Protein AF-A0A842TJ79-F1 (afdb_monomer)

Foldseek 3Di:
DDFWKKKKFWDFQCNLLLLLVLLVVLLVVLVVCCVVVVDVLLNVLLVLQLVLQLVVLLVCVVVVNDDDPFHDNVNHTDHPPVSSSSCSSRLGRLLSSLLVLQLCCVPVVDVVSVVVNVCSLVVQLVSLLVVLVVVLVCCVVPVVRIDMDIDTLPDPVVVVVLCVLLVCLVCCLPVPPVQDPVNNVSLVSSLVSLLSNLCSNVVSCVVSVSIAMFTDPDPDTDGDDPVCRCCCVNVPCSRRVRRSNCSVSVVVCVVVCSPPD

Mean predicted aligned error: 6.7 Å

Radius of gyration: 18.63 Å; Cα contacts (8 Å, |Δi|>4): 351; chains: 1; bounding box: 53×34×52 Å

Structure (mmCIF, N/CA/C/O backbone):
data_AF-A0A842TJ79-F1
#
_entry.id   AF-A0A842TJ79-F1
#
loop_
_atom_site.group_PDB
_atom_site.id
_atom_site.type_symbol
_atom_site.label_atom_id
_atom_site.label_alt_id
_atom_site.label_comp_id
_atom_site.label_asym_id
_atom_site.label_entity_id
_atom_site.label_seq_id
_atom_site.pdbx_PDB_ins_code
_atom_site.Cartn_x
_atom_site.Cartn_y
_atom_site.Cartn_z
_atom_site.occupancy
_atom_site.B_iso_or_equiv
_atom_site.auth_seq_id
_atom_site.auth_comp_id
_atom_site.auth_asym_id
_atom_site.auth_atom_id
_atom_site.pdbx_PDB_model_num
ATOM 1 N N . MET A 1 1 ? 30.705 13.026 -10.238 1.00 55.28 1 MET A N 1
ATOM 2 C CA . MET A 1 1 ? 29.320 12.908 -10.740 1.00 55.28 1 MET A CA 1
ATOM 3 C C . MET A 1 1 ? 28.478 12.288 -9.643 1.00 55.28 1 MET A C 1
ATOM 5 O O . MET A 1 1 ? 28.925 11.312 -9.054 1.00 55.28 1 MET A O 1
ATOM 9 N N . VAL A 1 2 ? 27.334 12.885 -9.308 1.00 68.06 2 VAL A N 1
ATOM 10 C CA . VAL A 1 2 ? 26.380 12.274 -8.370 1.00 68.06 2 VAL A CA 1
ATOM 11 C C . VAL A 1 2 ? 25.648 11.179 -9.141 1.00 68.06 2 VAL A C 1
ATOM 13 O O . VAL A 1 2 ? 25.123 11.451 -10.214 1.00 68.06 2 VAL A O 1
ATOM 16 N N . VAL A 1 3 ? 25.679 9.942 -8.643 1.00 77.62 3 VAL A N 1
ATOM 17 C CA . VAL A 1 3 ? 24.937 8.834 -9.258 1.00 77.62 3 VAL A CA 1
ATOM 18 C C . VAL A 1 3 ? 23.457 9.044 -8.966 1.00 77.62 3 VAL A C 1
ATOM 20 O O . VAL A 1 3 ? 23.061 9.088 -7.800 1.00 77.62 3 VAL A O 1
ATOM 23 N N . GLU A 1 4 ? 22.656 9.185 -10.016 1.00 86.25 4 GLU A N 1
ATOM 24 C CA . GLU A 1 4 ? 21.206 9.270 -9.890 1.00 86.25 4 GLU A CA 1
ATOM 25 C C . GLU A 1 4 ? 20.592 7.874 -9.835 1.00 86.25 4 GLU A C 1
ATOM 27 O O . GLU A 1 4 ? 20.930 6.991 -10.627 1.00 86.25 4 GLU A O 1
ATOM 32 N N . TYR A 1 5 ? 19.671 7.682 -8.893 1.00 88.12 5 TYR A N 1
ATOM 33 C CA . TYR A 1 5 ? 18.957 6.422 -8.728 1.00 88.12 5 TYR A CA 1
ATOM 34 C C . TYR A 1 5 ? 17.516 6.569 -9.194 1.00 88.12 5 TYR A C 1
ATOM 36 O O . TYR A 1 5 ? 16.819 7.514 -8.826 1.00 88.12 5 TYR A O 1
ATOM 44 N N . TYR A 1 6 ? 17.049 5.581 -9.945 1.00 87.69 6 TYR A N 1
ATOM 45 C CA . TYR A 1 6 ? 15.703 5.502 -10.487 1.00 87.69 6 TYR A CA 1
ATOM 46 C C . TYR A 1 6 ? 14.997 4.288 -9.902 1.00 87.69 6 TYR A C 1
ATOM 48 O O . TYR A 1 6 ? 15.551 3.194 -9.863 1.00 87.69 6 TYR A O 1
ATOM 56 N N . MET A 1 7 ? 13.761 4.462 -9.446 1.00 87.62 7 MET A N 1
ATOM 57 C CA . MET A 1 7 ? 12.883 3.335 -9.173 1.00 87.62 7 MET A CA 1
ATOM 58 C C . MET A 1 7 ? 12.189 2.955 -10.463 1.00 87.62 7 MET A C 1
ATOM 60 O O . MET A 1 7 ? 11.453 3.755 -11.040 1.00 87.62 7 MET A O 1
ATOM 64 N N . ILE A 1 8 ? 12.414 1.718 -10.865 1.00 87.75 8 ILE A N 1
ATOM 65 C CA . ILE A 1 8 ? 11.938 1.158 -12.115 1.00 87.75 8 ILE A CA 1
ATOM 66 C C . ILE A 1 8 ? 10.820 0.202 -11.799 1.00 87.75 8 ILE A C 1
ATOM 68 O O . ILE A 1 8 ? 10.894 -0.552 -10.823 1.00 87.75 8 ILE A O 1
ATOM 72 N N . ARG A 1 9 ? 9.768 0.262 -12.605 1.00 85.12 9 ARG A N 1
ATOM 73 C CA . ARG A 1 9 ? 8.626 -0.626 -12.491 1.00 85.12 9 ARG A CA 1
ATOM 74 C C . ARG A 1 9 ? 8.245 -1.145 -13.869 1.00 85.12 9 ARG A C 1
ATOM 76 O O . ARG A 1 9 ? 7.869 -0.350 -14.724 1.00 85.12 9 ARG A O 1
ATOM 83 N N . GLY A 1 10 ? 8.322 -2.460 -14.036 1.00 78.88 10 GLY A N 1
ATOM 84 C CA . GLY A 1 10 ? 7.695 -3.182 -15.135 1.00 78.88 10 GLY A CA 1
ATOM 85 C C . GLY A 1 10 ? 6.226 -3.416 -14.805 1.00 78.88 10 GLY A C 1
ATOM 86 O O . GLY A 1 10 ? 5.900 -4.063 -13.804 1.00 78.88 10 GLY A O 1
ATOM 87 N N . ILE A 1 11 ? 5.339 -2.848 -15.614 1.00 74.44 11 ILE A N 1
ATOM 88 C CA . ILE A 1 11 ? 3.890 -2.956 -15.460 1.00 74.44 11 ILE A CA 1
ATOM 89 C C . ILE A 1 11 ? 3.358 -3.707 -16.679 1.00 74.44 11 ILE A C 1
ATOM 91 O O . ILE A 1 11 ? 3.478 -3.240 -17.807 1.00 74.44 11 ILE A O 1
ATOM 95 N N . GLY A 1 12 ? 2.785 -4.886 -16.448 1.00 73.38 12 GLY A N 1
ATOM 96 C CA . GLY A 1 12 ? 1.990 -5.581 -17.453 1.00 73.38 12 GLY A CA 1
ATOM 97 C C . GLY A 1 12 ? 0.550 -5.066 -17.441 1.00 73.38 12 GLY A C 1
ATOM 98 O O . GLY A 1 12 ? 0.078 -4.545 -16.426 1.00 73.38 12 GLY A O 1
ATOM 99 N N . ALA A 1 13 ? -0.178 -5.276 -18.538 1.00 68.19 13 ALA A N 1
ATOM 100 C CA . ALA A 1 13 ? -1.549 -4.779 -18.721 1.00 68.19 13 ALA A CA 1
ATOM 101 C C . ALA A 1 13 ? -2.521 -5.159 -17.579 1.00 68.19 13 ALA A C 1
ATOM 103 O O . ALA A 1 13 ? -3.442 -4.412 -17.256 1.00 68.19 13 ALA A O 1
ATOM 104 N N . PHE A 1 14 ? -2.290 -6.291 -16.906 1.00 78.12 14 PHE A N 1
ATOM 105 C CA . PHE A 1 14 ? -3.163 -6.805 -15.845 1.00 78.12 14 PHE A CA 1
ATOM 106 C C . PHE A 1 14 ? -2.864 -6.280 -14.434 1.00 78.12 14 PHE A C 1
ATOM 108 O O . PHE A 1 14 ? -3.610 -6.602 -13.508 1.00 78.12 14 PHE A O 1
ATOM 115 N N . PHE A 1 15 ? -1.811 -5.480 -14.234 1.00 82.75 15 PHE A N 1
ATOM 116 C CA . PHE A 1 15 ? -1.385 -5.050 -12.896 1.00 82.75 15 PHE A CA 1
ATOM 117 C C . PHE A 1 15 ? -2.502 -4.342 -12.113 1.00 82.75 15 PHE A C 1
ATOM 119 O O . PHE A 1 15 ? -2.870 -4.763 -11.018 1.00 82.75 15 PHE A O 1
ATOM 126 N N . TYR A 1 16 ? -3.105 -3.306 -12.697 1.00 83.12 16 TYR A N 1
ATOM 127 C CA . TYR A 1 16 ? -4.161 -2.526 -12.041 1.00 83.12 16 TYR A CA 1
ATOM 128 C C . TYR A 1 16 ? -5.490 -3.284 -11.945 1.00 83.12 16 TYR A C 1
ATOM 130 O O . TYR A 1 16 ? -6.272 -3.073 -11.017 1.00 83.12 16 TYR A O 1
ATOM 138 N N . THR A 1 17 ? -5.724 -4.228 -12.860 1.00 86.44 17 THR A N 1
ATOM 139 C CA . THR A 1 17 ? -6.853 -5.162 -12.762 1.00 86.44 17 THR A CA 1
ATOM 140 C C . THR A 1 17 ? -6.719 -6.033 -11.512 1.00 86.44 17 THR A C 1
ATOM 142 O O . THR A 1 17 ? -7.687 -6.214 -10.776 1.00 86.44 17 THR A O 1
ATOM 145 N N . LEU A 1 18 ? -5.512 -6.528 -11.226 1.00 86.94 18 LEU A N 1
ATOM 146 C CA . LEU A 1 18 ? -5.209 -7.307 -10.026 1.00 86.94 18 LEU A CA 1
ATOM 147 C C . LEU A 1 18 ? -5.492 -6.503 -8.749 1.00 86.94 18 LEU A C 1
ATOM 149 O O . LEU A 1 18 ? -6.170 -6.990 -7.844 1.00 86.94 18 LEU A O 1
ATOM 153 N N . GLU A 1 19 ? -5.009 -5.259 -8.696 1.00 87.75 19 GLU A N 1
ATOM 154 C CA . GLU A 1 19 ? -5.230 -4.343 -7.572 1.00 87.75 19 GLU A CA 1
ATOM 155 C C . GLU A 1 19 ? -6.724 -4.097 -7.331 1.00 87.75 19 GLU A C 1
ATOM 157 O O . GLU A 1 19 ? -7.197 -4.196 -6.194 1.00 87.75 19 GLU A O 1
ATOM 162 N N . PHE A 1 20 ? -7.495 -3.874 -8.400 1.00 89.06 20 PHE A N 1
ATOM 163 C CA . PHE A 1 20 ? -8.947 -3.745 -8.314 1.00 89.06 20 PHE A CA 1
ATOM 164 C C . PHE A 1 20 ? -9.617 -5.011 -7.776 1.00 89.06 20 PHE A C 1
ATOM 166 O O . PHE A 1 20 ? -10.449 -4.928 -6.872 1.00 89.06 20 PHE A O 1
ATOM 173 N N . LEU A 1 21 ? -9.272 -6.188 -8.309 1.00 91.12 21 LEU A N 1
ATOM 174 C CA . LEU A 1 21 ? -9.874 -7.456 -7.887 1.00 91.12 21 LEU A CA 1
ATOM 175 C C . LEU A 1 21 ? -9.593 -7.740 -6.410 1.00 91.12 21 LEU A C 1
ATOM 177 O O . LEU A 1 21 ? -10.491 -8.174 -5.686 1.00 91.12 21 LEU A O 1
ATOM 181 N N . ILE A 1 22 ? -8.382 -7.434 -5.939 1.00 92.56 22 ILE A N 1
ATOM 182 C CA . ILE A 1 22 ? -8.039 -7.521 -4.518 1.00 92.56 22 ILE A CA 1
ATOM 183 C C . ILE A 1 22 ? -8.881 -6.531 -3.710 1.00 92.56 22 ILE A C 1
ATOM 185 O O . ILE A 1 22 ? -9.482 -6.926 -2.708 1.00 92.56 22 ILE A O 1
ATOM 189 N N . ALA A 1 23 ? -8.963 -5.266 -4.130 1.00 92.56 23 ALA A N 1
ATOM 190 C CA . ALA A 1 23 ? -9.747 -4.256 -3.422 1.00 92.56 23 ALA A CA 1
ATOM 191 C C . ALA A 1 23 ? -11.227 -4.657 -3.320 1.00 92.56 23 ALA A C 1
ATOM 193 O O . ALA A 1 23 ? -11.817 -4.576 -2.240 1.00 92.56 23 ALA A O 1
ATOM 194 N N . MET A 1 24 ? -11.800 -5.178 -4.405 1.00 94.38 24 MET A N 1
ATOM 195 C CA . MET A 1 24 ? -13.172 -5.677 -4.449 1.00 94.38 24 MET A CA 1
ATOM 196 C C . MET A 1 24 ? -13.360 -6.916 -3.567 1.00 94.38 24 MET A C 1
ATOM 198 O O . MET A 1 24 ? -14.309 -6.983 -2.788 1.00 94.38 24 MET A O 1
ATOM 202 N N . GLY A 1 25 ? -12.443 -7.884 -3.621 1.00 94.81 25 GLY A N 1
ATOM 203 C CA . GLY A 1 25 ? -12.492 -9.076 -2.773 1.00 94.81 25 GLY A CA 1
ATOM 204 C C . GLY A 1 25 ? -12.453 -8.730 -1.282 1.00 94.81 25 GLY A C 1
ATOM 205 O O . GLY A 1 25 ? -13.237 -9.261 -0.490 1.00 94.81 25 GLY A O 1
ATOM 206 N N . VAL A 1 26 ? -11.598 -7.778 -0.894 1.00 94.69 26 VAL A N 1
ATOM 207 C CA . VAL A 1 26 ? -11.540 -7.265 0.481 1.00 94.69 26 VAL A CA 1
ATOM 208 C C . VAL A 1 26 ? -12.815 -6.508 0.838 1.00 94.69 26 VAL A C 1
ATOM 210 O O . VAL A 1 26 ? -13.350 -6.734 1.923 1.00 94.69 26 VAL A O 1
ATOM 213 N N . PHE A 1 27 ? -13.345 -5.673 -0.060 1.00 95.94 27 PHE A N 1
ATOM 214 C CA . PHE A 1 27 ? -14.618 -4.983 0.145 1.00 95.94 27 PHE A CA 1
ATOM 215 C C . PHE A 1 27 ? -15.762 -5.968 0.427 1.00 95.94 27 PHE A C 1
ATOM 217 O O . PHE A 1 27 ? -16.460 -5.837 1.435 1.00 95.94 27 PHE A O 1
ATOM 224 N N . LEU A 1 28 ? -15.917 -6.997 -0.409 1.00 96.75 28 LEU A N 1
ATOM 225 C CA . LEU A 1 28 ? -16.943 -8.027 -0.240 1.00 96.75 28 LEU A CA 1
ATOM 226 C C . LEU A 1 28 ? -16.770 -8.785 1.081 1.00 96.75 28 LEU A C 1
ATOM 228 O O . LEU A 1 28 ? -17.750 -9.034 1.786 1.00 96.75 28 LEU A O 1
ATOM 232 N N . LEU A 1 29 ? -15.529 -9.097 1.464 1.00 95.31 29 LEU A N 1
ATOM 233 C CA . LEU A 1 29 ? -15.225 -9.739 2.739 1.00 95.31 29 LEU A CA 1
ATOM 234 C C . LEU A 1 29 ? -15.624 -8.861 3.934 1.00 95.31 29 LEU A C 1
ATOM 236 O O . LEU A 1 29 ? -16.288 -9.342 4.856 1.00 95.31 29 LEU A O 1
ATOM 240 N N . VAL A 1 30 ? -15.260 -7.574 3.938 1.00 93.94 30 VAL A N 1
ATOM 241 C CA . VAL A 1 30 ? -15.629 -6.670 5.041 1.00 93.94 30 VAL A CA 1
ATOM 242 C C . VAL A 1 30 ? -17.130 -6.375 5.060 1.00 93.94 30 VAL A C 1
ATOM 244 O O . VAL A 1 30 ? -17.709 -6.264 6.143 1.00 93.94 30 VAL A O 1
ATOM 247 N N . PHE A 1 31 ? -17.785 -6.326 3.897 1.00 95.44 31 PHE A N 1
ATOM 248 C CA . PHE A 1 31 ? -19.237 -6.193 3.775 1.00 95.44 31 PHE A CA 1
ATOM 249 C C . PHE A 1 31 ? -19.964 -7.427 4.324 1.00 95.44 31 PHE A C 1
ATOM 251 O O . PHE A 1 31 ? -20.909 -7.302 5.105 1.00 95.44 31 PHE A O 1
ATOM 258 N N . TYR A 1 32 ? -19.470 -8.631 4.031 1.00 95.56 32 TYR A N 1
ATOM 259 C CA . TYR A 1 32 ? -19.981 -9.867 4.619 1.00 95.56 32 TYR A CA 1
ATOM 260 C C . TYR A 1 32 ? -19.873 -9.862 6.154 1.00 95.56 32 TYR A C 1
ATOM 262 O O . TYR A 1 32 ? -20.841 -10.171 6.857 1.00 95.56 32 TYR A O 1
ATOM 270 N N . LEU A 1 33 ? -18.723 -9.451 6.702 1.00 93.06 33 LEU A N 1
ATOM 271 C CA . LEU A 1 33 ? -18.528 -9.328 8.153 1.00 93.06 33 LEU A CA 1
ATOM 272 C C . LEU A 1 33 ? -19.436 -8.261 8.787 1.00 93.06 33 LEU A C 1
ATOM 274 O O . LEU A 1 33 ? -19.852 -8.419 9.943 1.00 93.06 33 LEU A O 1
ATOM 278 N N . TYR A 1 34 ? -19.761 -7.200 8.043 1.00 93.00 34 TYR A N 1
ATOM 279 C CA . TYR A 1 34 ? -20.736 -6.187 8.439 1.00 93.00 34 TYR A CA 1
ATOM 280 C C . TYR A 1 34 ? -22.153 -6.774 8.517 1.00 93.00 34 TYR A C 1
ATOM 282 O O . TYR A 1 34 ? -22.795 -6.653 9.566 1.00 93.00 34 TYR A O 1
ATOM 290 N N . LEU A 1 35 ? -22.610 -7.477 7.471 1.00 94.50 35 LEU A N 1
ATOM 291 C CA . LEU A 1 35 ? -23.928 -8.127 7.431 1.00 94.50 35 LEU A CA 1
ATOM 292 C C . LEU A 1 35 ? -24.092 -9.154 8.558 1.00 94.50 35 LEU A C 1
ATOM 294 O O . LEU A 1 35 ? -25.117 -9.184 9.238 1.00 94.50 35 LEU A O 1
ATOM 298 N N . ARG A 1 36 ? -23.043 -9.939 8.832 1.00 92.00 36 ARG A N 1
ATOM 299 C CA . ARG A 1 36 ? -22.998 -10.897 9.951 1.00 92.00 36 ARG A CA 1
ATOM 300 C C . ARG A 1 36 ? -22.888 -10.239 11.331 1.00 92.00 36 ARG A C 1
ATOM 302 O O . ARG A 1 36 ? -22.857 -10.947 12.332 1.00 92.00 36 ARG A O 1
ATOM 309 N N . ARG A 1 37 ? -22.825 -8.903 11.409 1.00 88.88 37 ARG A N 1
ATOM 310 C CA . ARG A 1 37 ? -22.681 -8.114 12.648 1.00 88.88 37 ARG A CA 1
ATOM 311 C C . ARG A 1 37 ? -21.434 -8.476 13.472 1.00 88.88 37 ARG A C 1
ATOM 313 O O . ARG A 1 37 ? -21.382 -8.166 14.657 1.00 88.88 37 ARG A O 1
ATOM 320 N N . ILE A 1 38 ? -20.415 -9.078 12.851 1.00 87.19 38 ILE A N 1
ATOM 321 C CA . ILE A 1 38 ? -19.176 -9.499 13.526 1.00 87.19 38 ILE A CA 1
ATOM 322 C C . ILE A 1 38 ? -18.287 -8.284 13.796 1.00 87.19 38 ILE A C 1
ATOM 324 O O . ILE A 1 38 ? -17.768 -8.116 14.901 1.00 87.19 38 ILE A O 1
ATOM 328 N N . ASN A 1 39 ? -18.102 -7.427 12.786 1.00 83.44 39 ASN A N 1
ATOM 329 C CA . ASN A 1 39 ? -17.374 -6.174 12.944 1.00 83.44 39 ASN A CA 1
ATOM 330 C C . ASN A 1 39 ? -17.861 -5.107 11.960 1.00 83.44 39 ASN A C 1
ATOM 332 O O . ASN A 1 39 ? -17.413 -5.034 10.819 1.00 83.44 39 ASN A O 1
ATOM 336 N N . ARG A 1 40 ? -18.740 -4.225 12.444 1.00 84.50 40 ARG A N 1
ATOM 337 C CA . ARG A 1 40 ? -19.291 -3.135 11.634 1.00 84.50 40 ARG A CA 1
ATOM 338 C C . ARG A 1 40 ? -18.296 -2.016 11.346 1.00 84.50 40 ARG A C 1
ATOM 340 O O . ARG A 1 40 ? -18.517 -1.264 10.414 1.00 84.50 40 ARG A O 1
ATOM 347 N N . LYS A 1 41 ? -17.221 -1.875 12.126 1.00 85.81 41 LYS A N 1
ATOM 348 C CA . LYS A 1 41 ? -16.257 -0.774 11.957 1.00 85.81 41 LYS A CA 1
ATOM 349 C C . LYS A 1 41 ? -15.317 -1.008 10.777 1.00 85.81 41 LYS A C 1
ATOM 351 O O . LYS A 1 41 ? -14.851 -0.052 10.172 1.00 85.81 41 LYS A O 1
ATOM 356 N N . MET A 1 42 ? -15.081 -2.269 10.419 1.00 87.94 42 MET A N 1
ATOM 357 C CA . MET A 1 42 ? -14.125 -2.641 9.375 1.00 87.94 42 MET A CA 1
ATOM 358 C C . MET A 1 42 ? -14.506 -2.105 7.989 1.00 87.94 42 MET A C 1
ATOM 360 O O . MET A 1 42 ? -13.625 -1.677 7.251 1.00 87.94 42 MET A O 1
ATOM 364 N N . ILE A 1 43 ? -15.803 -2.055 7.661 1.00 90.62 43 ILE A N 1
ATOM 365 C CA . ILE A 1 43 ? -16.258 -1.465 6.394 1.00 90.62 43 ILE A CA 1
ATOM 366 C C . ILE A 1 43 ? -16.006 0.045 6.348 1.00 90.62 43 ILE A C 1
ATOM 368 O O . ILE A 1 43 ? -15.546 0.552 5.334 1.00 90.62 43 ILE A O 1
ATOM 372 N N . PHE A 1 44 ? -16.222 0.764 7.454 1.00 88.31 44 PHE A N 1
ATOM 373 C CA . PHE A 1 44 ? -15.936 2.199 7.505 1.00 88.31 44 PHE A CA 1
ATOM 374 C C . PHE A 1 44 ? -14.437 2.477 7.416 1.00 88.31 44 PHE A C 1
ATOM 376 O O . PHE A 1 44 ? -14.042 3.428 6.754 1.00 88.31 44 PHE A O 1
ATOM 383 N N . VAL A 1 45 ? -13.605 1.630 8.035 1.00 87.19 45 VAL A N 1
ATOM 384 C CA . VAL A 1 45 ? -12.143 1.701 7.893 1.00 87.19 45 VAL A CA 1
ATOM 385 C C . VAL A 1 45 ? -11.742 1.557 6.425 1.00 87.19 45 VAL A C 1
ATOM 387 O O . VAL A 1 45 ? -10.992 2.393 5.932 1.00 87.19 45 VAL A O 1
ATOM 390 N N . PHE A 1 46 ? -12.290 0.561 5.721 1.00 91.38 46 PHE A N 1
ATOM 391 C CA . PHE A 1 46 ? -12.037 0.363 4.294 1.00 91.38 46 PHE A CA 1
ATOM 392 C C . PHE A 1 46 ? -12.480 1.571 3.456 1.00 91.38 46 PHE A C 1
ATOM 394 O O . PHE A 1 46 ? -11.691 2.103 2.680 1.00 91.38 46 PHE A O 1
ATOM 401 N N . LEU A 1 47 ? -13.724 2.030 3.637 1.00 91.06 47 LEU A N 1
ATOM 402 C CA . LEU A 1 47 ? -14.299 3.122 2.849 1.00 91.06 47 LEU A CA 1
ATOM 403 C C . LEU A 1 47 ? -13.553 4.441 3.066 1.00 91.06 47 LEU A C 1
ATOM 405 O O . LEU A 1 47 ? -13.185 5.106 2.107 1.00 91.06 47 LEU A O 1
ATOM 409 N N . ILE A 1 48 ? -13.297 4.814 4.318 1.00 86.25 48 ILE A N 1
ATOM 410 C CA . ILE A 1 48 ? -12.663 6.097 4.640 1.00 86.25 48 ILE A CA 1
ATOM 411 C C . ILE A 1 48 ? -11.180 6.072 4.276 1.00 86.25 48 ILE A C 1
ATOM 413 O O . ILE A 1 48 ? -10.679 7.045 3.719 1.00 86.25 48 ILE A O 1
ATOM 417 N N . GLY A 1 49 ? -10.494 4.950 4.514 1.00 85.06 49 GLY A N 1
ATOM 418 C CA . GLY A 1 49 ? -9.129 4.746 4.034 1.00 85.06 49 GLY A CA 1
ATOM 419 C C . GLY A 1 49 ? -9.031 4.878 2.515 1.00 85.06 49 GLY A C 1
ATOM 420 O O . GLY A 1 49 ? -8.153 5.579 2.015 1.00 85.06 49 GLY A O 1
ATOM 421 N N . GLY A 1 50 ? -9.974 4.263 1.797 1.00 89.69 50 GLY A N 1
ATOM 422 C CA . GLY A 1 50 ? -10.074 4.345 0.343 1.00 89.69 50 GLY A CA 1
ATOM 423 C C . GLY A 1 50 ? -10.315 5.763 -0.168 1.00 89.69 50 GLY A C 1
ATOM 424 O O . GLY A 1 50 ? -9.598 6.227 -1.050 1.00 89.69 50 GLY A O 1
ATOM 425 N N . LEU A 1 51 ? -11.274 6.484 0.418 1.00 89.94 51 LEU A N 1
ATOM 426 C CA . LEU A 1 51 ? -11.613 7.854 0.021 1.00 89.94 51 LEU A CA 1
ATOM 427 C C . LEU A 1 51 ? -10.476 8.847 0.286 1.00 89.94 51 LEU A C 1
ATOM 429 O O . LEU A 1 51 ? -10.180 9.670 -0.576 1.00 89.94 51 LEU A O 1
ATOM 433 N N . ILE A 1 52 ? -9.813 8.761 1.445 1.00 84.62 52 ILE A N 1
ATOM 434 C CA . ILE A 1 52 ? -8.673 9.635 1.759 1.00 84.62 52 ILE A CA 1
ATOM 435 C C . ILE A 1 52 ? -7.548 9.402 0.753 1.00 84.62 52 ILE A C 1
ATOM 437 O O . ILE A 1 52 ? -7.037 10.363 0.184 1.00 84.62 52 ILE A O 1
ATOM 441 N N . ASN A 1 53 ? -7.186 8.139 0.501 1.00 85.44 53 ASN A N 1
ATOM 442 C CA . ASN A 1 53 ? -6.100 7.847 -0.427 1.00 85.44 53 ASN A CA 1
ATOM 443 C C . ASN A 1 53 ? -6.485 8.177 -1.875 1.00 85.44 53 ASN A C 1
ATOM 445 O O . ASN A 1 53 ? -5.649 8.668 -2.614 1.00 85.44 53 ASN A O 1
ATOM 449 N N . THR A 1 54 ? -7.756 8.023 -2.257 1.00 90.12 54 THR A N 1
ATOM 450 C CA . THR A 1 54 ? -8.260 8.519 -3.550 1.00 90.12 54 THR A CA 1
ATOM 451 C C . THR A 1 54 ? -8.032 10.024 -3.679 1.00 90.12 54 THR A C 1
ATOM 453 O O . THR A 1 54 ? -7.526 10.482 -4.697 1.00 90.12 54 THR A O 1
ATOM 456 N N . GLY A 1 55 ? -8.362 10.802 -2.642 1.00 86.25 55 GLY A N 1
ATOM 457 C CA . GLY A 1 55 ? -8.120 12.246 -2.626 1.00 86.25 55 GLY A CA 1
ATOM 458 C C . GLY A 1 55 ? -6.638 12.600 -2.765 1.00 86.25 55 GLY A C 1
ATOM 459 O O . GLY A 1 55 ? -6.304 13.527 -3.499 1.00 86.25 55 GLY A O 1
ATOM 460 N N . VAL A 1 56 ? -5.752 11.839 -2.114 1.00 81.94 56 VAL A N 1
ATOM 461 C CA . VAL A 1 56 ? -4.294 11.988 -2.258 1.00 81.94 56 VAL A CA 1
ATOM 462 C C . VAL A 1 56 ? -3.850 11.671 -3.685 1.00 81.94 56 VAL A C 1
ATOM 464 O O . VAL A 1 56 ? -3.144 12.476 -4.281 1.00 81.94 56 VAL A O 1
ATOM 467 N N . GLU A 1 57 ? -4.292 10.553 -4.260 1.00 84.25 57 GLU A N 1
ATOM 468 C CA . GLU A 1 57 ? -3.945 10.158 -5.629 1.00 84.25 57 GLU A CA 1
ATOM 469 C C . GLU A 1 57 ? -4.441 11.173 -6.666 1.00 84.25 57 GLU A C 1
ATOM 471 O O . GLU A 1 57 ? -3.690 11.533 -7.570 1.00 84.25 57 GLU A O 1
ATOM 476 N N . LEU A 1 58 ? -5.658 11.701 -6.501 1.00 85.94 58 LEU A N 1
ATOM 477 C CA . LEU A 1 58 ? -6.197 12.770 -7.346 1.00 85.94 58 LEU A CA 1
ATOM 478 C C . LEU A 1 58 ? -5.346 14.044 -7.261 1.00 85.94 58 LEU A C 1
ATOM 480 O O . LEU A 1 58 ? -5.070 14.663 -8.285 1.00 85.94 58 LEU A O 1
ATOM 484 N N . LEU A 1 59 ? -4.901 14.423 -6.059 1.00 82.06 59 LEU A N 1
ATOM 485 C CA . LEU A 1 59 ? -4.006 15.565 -5.851 1.00 82.06 59 LEU A CA 1
ATOM 486 C C . LEU A 1 59 ? -2.642 15.339 -6.510 1.00 82.06 59 LEU A C 1
ATOM 488 O O . LEU A 1 59 ? -2.148 16.213 -7.216 1.00 82.06 59 LEU A O 1
ATOM 492 N N . LEU A 1 60 ? -2.037 14.167 -6.311 1.00 77.00 60 LEU A N 1
ATOM 493 C CA . LEU A 1 60 ? -0.725 13.839 -6.871 1.00 77.00 60 LEU A CA 1
ATOM 494 C C . LEU A 1 60 ? -0.753 13.749 -8.403 1.00 77.00 60 LEU A C 1
ATOM 496 O O . LEU A 1 60 ? 0.202 14.188 -9.046 1.00 77.00 60 LEU A O 1
ATOM 500 N N . GLN A 1 61 ? -1.832 13.220 -8.987 1.00 77.62 61 GLN A N 1
ATOM 501 C CA . GLN A 1 61 ? -2.034 13.216 -10.438 1.00 77.62 61 GLN A CA 1
ATOM 502 C C . GLN A 1 61 ? -2.320 14.614 -10.982 1.00 77.62 61 GLN A C 1
ATOM 504 O O . GLN A 1 61 ? -1.679 15.021 -11.946 1.00 77.62 61 GLN A O 1
ATOM 509 N N . GLY A 1 62 ? -3.206 15.379 -10.337 1.00 76.50 62 GLY A N 1
ATOM 510 C CA . GLY A 1 62 ? -3.528 16.750 -10.744 1.00 76.50 62 GLY A CA 1
ATOM 511 C C . GLY A 1 62 ? -2.328 17.702 -10.688 1.00 76.50 62 GLY A C 1
ATOM 512 O O . GLY A 1 62 ? -2.240 18.628 -11.487 1.00 76.50 62 GLY A O 1
ATOM 513 N N . LEU A 1 63 ? -1.372 17.448 -9.789 1.00 72.81 63 LEU A N 1
ATOM 514 C CA . LEU A 1 63 ? -0.102 18.177 -9.699 1.00 72.81 63 LEU A CA 1
ATOM 515 C C . LEU A 1 63 ? 0.991 17.638 -10.643 1.00 72.81 63 LEU A C 1
ATOM 517 O O . LEU A 1 63 ? 2.112 18.139 -10.616 1.00 72.81 63 LEU A O 1
ATOM 521 N N . GLY A 1 64 ? 0.707 16.603 -11.443 1.00 67.38 64 GLY A N 1
ATOM 522 C CA . GLY A 1 64 ? 1.671 15.989 -12.363 1.00 67.38 64 GLY A CA 1
ATOM 523 C C . GLY A 1 64 ? 2.805 15.214 -11.680 1.00 67.38 64 GLY A C 1
ATOM 524 O O . GLY A 1 64 ? 3.793 14.874 -12.322 1.00 67.38 64 GLY A O 1
ATOM 525 N N . ILE A 1 65 ? 2.686 14.923 -10.380 1.00 65.00 65 ILE A N 1
ATOM 526 C CA . ILE A 1 65 ? 3.730 14.254 -9.586 1.00 65.00 65 ILE A CA 1
ATOM 527 C C . ILE A 1 65 ? 3.715 12.740 -9.829 1.00 65.00 65 ILE A C 1
ATOM 529 O O . ILE A 1 65 ? 4.764 12.095 -9.844 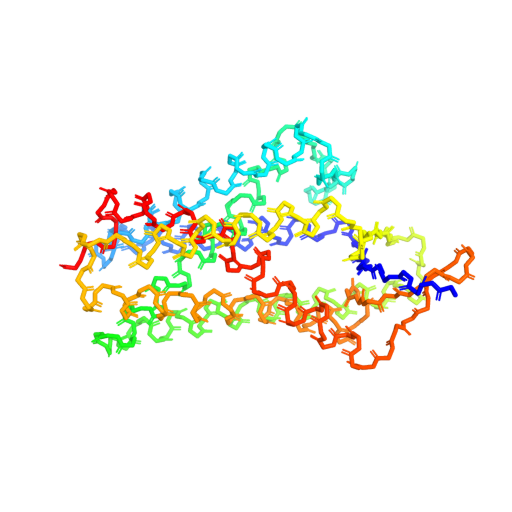1.00 65.00 65 ILE A O 1
ATOM 533 N N . ARG A 1 66 ? 2.523 12.159 -10.006 1.00 67.31 66 ARG A N 1
ATOM 534 C CA . ARG A 1 66 ? 2.324 10.714 -10.186 1.00 67.31 66 ARG A CA 1
ATOM 535 C C . ARG A 1 66 ? 1.432 10.445 -11.394 1.00 67.31 66 ARG A C 1
ATOM 537 O O . ARG A 1 66 ? 0.289 10.054 -11.225 1.00 67.31 66 ARG A O 1
ATOM 544 N N . ILE A 1 67 ? 1.934 10.670 -12.605 1.00 66.75 67 ILE A N 1
ATOM 545 C CA . ILE A 1 67 ? 1.173 10.424 -13.841 1.00 66.75 67 ILE A CA 1
ATOM 546 C C . ILE A 1 67 ? 1.175 8.924 -14.155 1.00 66.75 67 ILE A C 1
ATOM 548 O O . ILE A 1 67 ? 2.229 8.289 -14.170 1.00 66.75 67 ILE A O 1
ATOM 552 N N . ILE A 1 68 ? -0.009 8.363 -14.400 1.00 70.50 68 ILE A N 1
ATOM 553 C CA . ILE A 1 68 ? -0.190 6.988 -14.873 1.00 70.50 68 ILE A CA 1
ATOM 554 C C . ILE A 1 68 ? -0.754 7.102 -16.279 1.00 70.50 68 ILE A C 1
ATOM 556 O O . ILE A 1 68 ? -1.895 7.517 -16.442 1.00 70.50 68 ILE A O 1
ATOM 560 N N . ALA A 1 69 ? 0.087 6.828 -17.274 1.00 57.81 69 ALA A N 1
ATOM 561 C CA . ALA A 1 69 ? -0.246 7.062 -18.675 1.00 57.81 69 ALA A CA 1
ATOM 562 C C . ALA A 1 69 ? -1.037 5.908 -19.308 1.00 57.81 69 ALA A C 1
ATOM 564 O O . ALA A 1 69 ? -1.754 6.136 -20.272 1.00 57.81 69 ALA A O 1
ATOM 565 N N . GLU A 1 70 ? -0.918 4.688 -18.773 1.00 67.19 70 GLU A N 1
ATOM 566 C CA . GLU A 1 70 ? -1.545 3.498 -19.351 1.00 67.19 70 GLU A CA 1
ATOM 567 C C . GLU A 1 70 ? -1.994 2.542 -18.242 1.00 67.19 70 GLU A C 1
ATOM 569 O O . GLU A 1 70 ? -1.180 1.899 -17.572 1.00 67.19 70 GLU A O 1
ATOM 574 N N . ALA A 1 71 ? -3.305 2.458 -18.022 1.00 73.25 71 ALA A N 1
ATOM 575 C CA . ALA A 1 71 ? -3.902 1.488 -17.116 1.00 73.25 71 ALA A CA 1
ATOM 576 C C . ALA A 1 71 ? -5.098 0.806 -17.779 1.00 73.25 71 ALA A C 1
ATOM 578 O O . ALA A 1 71 ? -5.888 1.440 -18.473 1.00 73.25 71 ALA A O 1
ATOM 579 N N . TYR A 1 72 ? -5.243 -0.498 -17.540 1.00 73.94 72 TYR A N 1
ATOM 580 C CA . TYR A 1 72 ? -6.302 -1.306 -18.136 1.00 73.94 72 TYR A CA 1
ATOM 581 C C . TYR A 1 72 ? -7.072 -2.092 -17.069 1.00 73.94 72 TYR A C 1
ATOM 583 O O . TYR A 1 72 ? -6.500 -2.623 -16.109 1.00 73.94 72 TYR A O 1
ATOM 591 N N . PHE A 1 73 ? -8.388 -2.180 -17.267 1.00 76.38 73 PHE A N 1
ATOM 592 C CA . PHE A 1 73 ? -9.288 -3.118 -16.614 1.00 76.38 73 PHE A CA 1
ATOM 593 C C . PHE A 1 73 ? -9.583 -4.286 -17.541 1.00 76.38 73 PHE A C 1
ATOM 595 O O . PHE A 1 73 ? -10.402 -4.165 -18.453 1.00 76.38 73 PHE A O 1
ATOM 602 N N . PHE A 1 74 ? -8.940 -5.427 -17.314 1.00 79.00 74 PHE A N 1
ATOM 603 C CA . PHE A 1 74 ? -8.886 -6.520 -18.279 1.00 79.00 74 PHE A CA 1
ATOM 604 C C . PHE A 1 74 ? -8.331 -6.017 -19.622 1.00 79.00 74 PHE A C 1
ATOM 606 O O . PHE A 1 74 ? -7.121 -5.955 -19.789 1.00 79.00 74 PHE A O 1
ATOM 613 N N . THR A 1 75 ? -9.200 -5.601 -20.544 1.00 79.00 75 THR A N 1
ATOM 614 C CA . THR A 1 75 ? -8.849 -5.027 -21.854 1.00 79.00 75 THR A CA 1
ATOM 615 C C . THR A 1 75 ? -9.360 -3.597 -22.045 1.00 79.00 75 THR A C 1
ATOM 617 O O . THR A 1 75 ? -9.108 -2.988 -23.079 1.00 79.00 75 THR A O 1
ATOM 620 N N . LEU A 1 76 ? -10.117 -3.061 -21.086 1.00 81.12 76 LEU A N 1
ATOM 621 C CA . LEU A 1 76 ? -10.703 -1.726 -21.165 1.00 81.12 76 LEU A CA 1
ATOM 622 C C . LEU A 1 76 ? -9.712 -0.693 -20.621 1.00 81.12 76 LEU A C 1
ATOM 624 O O . LEU A 1 76 ? -9.329 -0.821 -19.459 1.00 81.12 76 LEU A O 1
ATOM 628 N N . PRO A 1 77 ? -9.304 0.327 -21.392 1.00 82.00 77 PRO A N 1
ATOM 629 C CA . PRO A 1 77 ? -8.472 1.395 -20.852 1.00 82.00 77 PRO A CA 1
ATOM 630 C C . PRO A 1 77 ? -9.221 2.128 -19.730 1.00 82.00 77 PRO A C 1
ATOM 632 O O . PRO A 1 77 ? -10.419 2.404 -19.839 1.00 82.00 77 PRO A O 1
ATOM 635 N N . ILE A 1 78 ? -8.520 2.410 -18.633 1.00 82.38 78 ILE A N 1
ATOM 636 C CA . ILE A 1 78 ? -9.011 3.227 -17.525 1.00 82.38 78 ILE A CA 1
ATOM 637 C C . ILE A 1 78 ? -8.069 4.404 -17.345 1.00 82.38 78 ILE A C 1
ATOM 639 O O . ILE A 1 78 ? -6.909 4.222 -16.981 1.00 82.38 78 ILE A O 1
ATOM 643 N N . ASP A 1 79 ? -8.625 5.602 -17.441 1.00 81.19 79 ASP A N 1
ATOM 644 C CA . ASP A 1 79 ? -7.875 6.830 -17.228 1.00 81.19 79 ASP A CA 1
ATOM 645 C C . ASP A 1 79 ? -8.331 7.585 -15.976 1.00 81.19 79 ASP A C 1
ATOM 647 O O . ASP A 1 79 ? -9.205 7.163 -15.202 1.00 81.19 79 ASP A O 1
ATOM 651 N N . PHE A 1 80 ? -7.698 8.732 -15.757 1.00 79.50 80 PHE A N 1
ATOM 652 C CA . PHE A 1 80 ? -8.118 9.714 -14.771 1.00 79.50 80 PHE A CA 1
ATOM 653 C C . PHE A 1 80 ? -9.600 10.107 -14.973 1.00 79.50 80 PHE A C 1
ATOM 655 O O . PHE A 1 80 ? -10.022 10.341 -16.106 1.00 79.50 80 PHE A O 1
ATOM 662 N N . PRO A 1 81 ? -10.411 10.228 -13.901 1.00 85.00 81 PRO A N 1
ATOM 663 C CA . PRO A 1 81 ? -10.057 10.092 -12.482 1.00 85.00 81 PRO A CA 1
ATOM 664 C C . PRO A 1 81 ? -10.204 8.665 -11.926 1.00 85.00 81 PRO A C 1
ATOM 666 O O . PRO A 1 81 ? -9.901 8.425 -10.758 1.00 85.00 81 PRO A O 1
ATOM 669 N N . TYR A 1 82 ? -10.695 7.711 -12.717 1.00 86.69 82 TYR A N 1
ATOM 670 C CA . TYR A 1 82 ? -11.102 6.388 -12.235 1.00 86.69 82 TYR A CA 1
ATOM 671 C C . TYR A 1 82 ? -9.928 5.558 -11.712 1.00 86.69 82 TYR A C 1
ATOM 673 O O . TYR A 1 82 ? -10.062 4.890 -10.684 1.00 86.69 82 TYR A O 1
ATOM 681 N N . ILE A 1 83 ? -8.757 5.654 -12.346 1.00 85.31 83 ILE A N 1
ATOM 682 C CA . ILE A 1 83 ? -7.551 4.966 -11.868 1.00 85.31 83 ILE A CA 1
ATOM 683 C C . ILE A 1 83 ? -7.149 5.416 -10.451 1.00 85.31 83 ILE A C 1
ATOM 685 O O . ILE A 1 83 ? -6.749 4.588 -9.631 1.00 85.31 83 ILE A O 1
ATOM 689 N N . CYS A 1 84 ? -7.353 6.696 -10.105 1.00 87.75 84 CYS A N 1
ATOM 690 C CA . CYS A 1 84 ? -7.108 7.211 -8.755 1.00 87.75 84 CYS A CA 1
ATOM 691 C C . CYS A 1 84 ? -8.046 6.589 -7.719 1.00 87.75 84 CYS A C 1
ATOM 693 O O . CYS A 1 84 ? -7.632 6.376 -6.583 1.00 87.75 84 CYS A O 1
ATOM 695 N N . PHE A 1 85 ? -9.295 6.282 -8.086 1.00 88.31 85 PHE A N 1
ATOM 696 C CA . PHE A 1 85 ? -10.222 5.584 -7.191 1.00 88.31 85 PHE A CA 1
ATOM 697 C C . PHE A 1 85 ? -9.764 4.150 -6.937 1.00 88.31 85 PHE A C 1
ATOM 699 O O . PHE A 1 85 ? -9.722 3.718 -5.787 1.00 88.31 85 PHE A O 1
ATOM 706 N N . ILE A 1 86 ? -9.375 3.419 -7.983 1.00 87.50 86 ILE A N 1
ATOM 707 C CA . ILE A 1 86 ? -8.887 2.039 -7.841 1.00 87.50 86 ILE A CA 1
ATOM 708 C C . ILE A 1 86 ? -7.668 2.008 -6.917 1.00 87.50 86 ILE A C 1
ATOM 710 O O . ILE A 1 86 ? -7.661 1.276 -5.926 1.00 87.50 86 ILE A O 1
ATOM 714 N N . LEU A 1 87 ? -6.686 2.871 -7.183 1.00 86.81 87 LEU A N 1
ATOM 715 C CA . LEU A 1 87 ? -5.490 3.012 -6.355 1.00 86.81 87 LEU A CA 1
ATOM 716 C C . LEU A 1 87 ? -5.813 3.486 -4.945 1.00 86.81 87 LEU A C 1
ATOM 718 O O . LEU A 1 87 ? -5.265 2.971 -3.978 1.00 86.81 87 LEU A O 1
ATOM 722 N N . GLY A 1 88 ? -6.746 4.421 -4.800 1.00 88.19 88 GLY A N 1
ATOM 723 C CA . GLY A 1 88 ? -7.213 4.896 -3.510 1.00 88.19 88 GLY A CA 1
ATOM 724 C C . GLY A 1 88 ? -7.762 3.763 -2.645 1.00 88.19 88 GLY A C 1
ATOM 725 O O . GLY A 1 88 ? -7.315 3.560 -1.516 1.00 88.19 88 GLY A O 1
ATOM 726 N N . PHE A 1 89 ? -8.687 2.967 -3.176 1.00 91.19 89 PHE A N 1
ATOM 727 C CA . PHE A 1 89 ? -9.281 1.845 -2.449 1.00 91.19 89 PHE A CA 1
ATOM 728 C C . PHE A 1 89 ? -8.321 0.670 -2.242 1.00 91.19 89 PHE A C 1
ATOM 730 O O . PHE A 1 89 ? -8.382 0.017 -1.197 1.00 91.19 89 PHE A O 1
ATOM 737 N N . TYR A 1 90 ? -7.406 0.425 -3.174 1.00 89.62 90 TYR A N 1
ATOM 738 C CA . TYR A 1 90 ? -6.374 -0.590 -3.013 1.00 89.62 90 TYR A CA 1
ATOM 739 C C . TYR A 1 90 ? -5.285 -0.150 -2.014 1.00 89.62 90 TYR A C 1
ATOM 741 O O . TYR A 1 90 ? -5.176 -0.713 -0.923 1.00 89.62 90 TYR A O 1
ATOM 749 N N . GLU A 1 91 ? -4.524 0.905 -2.319 1.00 84.06 91 GLU A N 1
ATOM 750 C CA . GLU A 1 91 ? -3.407 1.389 -1.493 1.00 84.06 91 GLU A CA 1
ATOM 751 C C . GLU A 1 91 ? -3.869 1.985 -0.152 1.00 84.06 91 GLU A C 1
ATOM 753 O O . GLU A 1 91 ? -3.124 1.928 0.829 1.00 84.06 91 GLU A O 1
ATOM 758 N N . GLY A 1 92 ? -5.096 2.510 -0.080 1.00 83.81 92 GLY A N 1
ATOM 759 C CA . GLY A 1 92 ? -5.710 3.045 1.136 1.00 83.81 92 GLY A CA 1
ATOM 760 C C . GLY A 1 92 ? -6.612 2.040 1.849 1.00 83.81 92 GLY A C 1
ATOM 761 O O . GLY A 1 92 ? -6.360 1.683 3.002 1.00 83.81 92 GLY A O 1
ATOM 762 N N . GLY A 1 93 ? -7.671 1.566 1.192 1.00 88.31 93 GLY A N 1
ATOM 763 C CA . GLY A 1 93 ? -8.714 0.722 1.796 1.00 88.31 93 GLY A CA 1
ATOM 764 C C . GLY A 1 93 ? -8.222 -0.660 2.243 1.00 88.31 93 GLY A C 1
ATOM 765 O O . GLY A 1 93 ? -8.376 -1.031 3.408 1.00 88.31 93 GLY A O 1
ATOM 766 N N . VAL A 1 94 ? -7.572 -1.425 1.361 1.00 90.50 94 VAL A N 1
ATOM 767 C CA . VAL A 1 94 ? -7.042 -2.762 1.709 1.00 90.50 94 VAL A CA 1
ATOM 768 C C . VAL A 1 94 ? -5.986 -2.657 2.809 1.00 90.50 94 VAL A C 1
ATOM 770 O O . VAL A 1 94 ? -6.043 -3.352 3.830 1.00 90.50 94 VAL A O 1
ATOM 773 N N . LYS A 1 95 ? -5.049 -1.724 2.636 1.00 86.88 95 LYS A N 1
ATOM 774 C CA . LYS A 1 95 ? -3.963 -1.463 3.582 1.00 86.88 95 LYS A CA 1
ATOM 775 C C . LYS A 1 95 ? -4.468 -1.054 4.969 1.00 86.88 95 LYS A C 1
ATOM 777 O O . LYS A 1 95 ? -3.967 -1.555 5.979 1.00 86.88 95 LYS A O 1
ATOM 782 N N . THR A 1 96 ? -5.466 -0.170 5.045 1.00 86.88 96 THR A N 1
ATOM 783 C CA . THR A 1 96 ? -6.069 0.262 6.320 1.00 86.88 96 THR A CA 1
ATOM 784 C C . THR A 1 96 ? -6.791 -0.887 7.027 1.00 86.88 96 THR A C 1
ATOM 786 O O . THR A 1 96 ? -6.662 -1.017 8.246 1.00 86.88 96 THR A O 1
ATOM 789 N N . VAL A 1 97 ? -7.468 -1.781 6.295 1.00 89.56 97 VAL A N 1
ATOM 790 C CA . VAL A 1 97 ? -8.083 -2.996 6.867 1.00 89.56 97 VAL A CA 1
ATOM 791 C C . VAL A 1 97 ? -7.035 -3.933 7.467 1.00 89.56 97 VAL A C 1
ATOM 793 O O . VAL A 1 97 ? -7.236 -4.445 8.573 1.00 89.56 97 VAL A O 1
ATOM 796 N N . ILE A 1 98 ? -5.900 -4.134 6.795 1.00 89.69 98 ILE A N 1
ATOM 797 C CA . ILE A 1 98 ? -4.791 -4.953 7.311 1.00 89.69 98 ILE A CA 1
ATOM 798 C C . ILE A 1 98 ? -4.215 -4.339 8.588 1.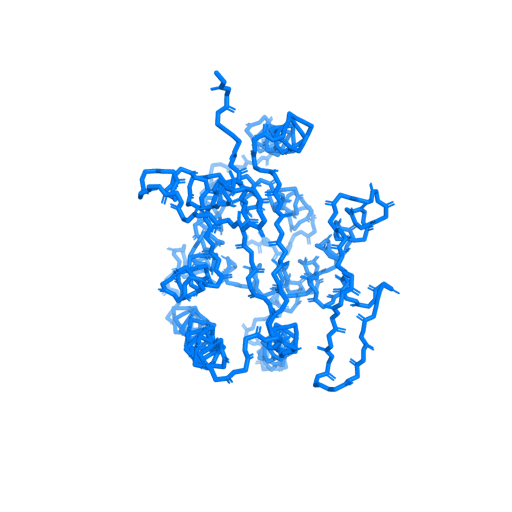00 89.69 98 ILE A C 1
ATOM 800 O O . ILE A 1 98 ? -4.108 -5.028 9.607 1.00 89.69 98 ILE A O 1
ATOM 804 N N . GLY A 1 99 ? -3.919 -3.035 8.572 1.00 86.25 99 GLY A N 1
ATOM 805 C CA . GLY A 1 99 ? -3.462 -2.308 9.757 1.00 86.25 99 GLY A CA 1
ATOM 806 C C . GLY A 1 99 ? -4.452 -2.425 10.920 1.00 86.25 99 GLY A C 1
ATOM 807 O O . GLY A 1 99 ? -4.065 -2.699 12.055 1.00 86.25 99 GLY A O 1
ATOM 808 N N . TYR A 1 100 ? -5.749 -2.305 10.642 1.00 86.31 100 TYR A N 1
ATOM 809 C CA . TYR A 1 100 ? -6.808 -2.466 11.636 1.00 86.31 100 TYR A CA 1
ATOM 810 C C . TYR A 1 100 ? -6.873 -3.889 12.214 1.00 86.31 100 TYR A C 1
ATOM 812 O O . TYR A 1 100 ? -6.967 -4.064 13.433 1.00 86.31 100 TYR A O 1
ATOM 820 N N . CYS A 1 101 ? -6.765 -4.919 11.370 1.00 88.69 101 CYS A N 1
ATOM 821 C CA . CYS A 1 101 ? -6.725 -6.310 11.821 1.00 88.69 101 CYS A CA 1
ATOM 822 C C . CYS A 1 101 ? -5.496 -6.593 12.693 1.00 88.69 101 CYS A C 1
ATOM 824 O O . CYS A 1 101 ? -5.622 -7.279 13.709 1.00 88.69 101 CYS A O 1
ATOM 826 N N . MET A 1 102 ? -4.340 -6.021 12.341 1.00 87.94 102 MET A N 1
ATOM 827 C CA . MET A 1 102 ? -3.098 -6.118 13.112 1.00 87.94 102 MET A CA 1
ATOM 828 C C . MET A 1 102 ? -3.247 -5.513 14.508 1.00 87.94 102 MET A C 1
ATOM 830 O O . MET A 1 102 ? -2.937 -6.167 15.505 1.00 87.94 102 MET A O 1
ATOM 834 N N . VAL A 1 103 ? -3.804 -4.304 14.601 1.00 86.06 103 VAL A N 1
ATOM 835 C CA . VAL A 1 103 ? -4.085 -3.651 15.886 1.00 86.06 103 VAL A CA 1
ATOM 836 C C . VAL A 1 103 ? -4.998 -4.512 16.756 1.00 86.06 103 VAL A C 1
ATOM 838 O O . VAL A 1 103 ? -4.690 -4.753 17.926 1.00 86.06 103 VAL A O 1
ATOM 841 N N . ILE A 1 104 ? -6.117 -4.996 16.202 1.00 84.62 104 ILE A N 1
ATOM 842 C CA . ILE A 1 104 ? -7.063 -5.803 16.980 1.00 84.62 104 ILE A CA 1
ATOM 843 C C . ILE A 1 104 ? -6.421 -7.107 17.442 1.00 84.62 104 ILE A C 1
ATOM 845 O O . ILE A 1 104 ? -6.614 -7.523 18.587 1.00 84.62 104 ILE A O 1
ATOM 849 N N . TYR A 1 105 ? -5.657 -7.754 16.566 1.00 87.44 105 TYR A N 1
ATOM 850 C CA . TYR A 1 105 ? -4.957 -8.979 16.904 1.00 87.44 105 TYR A CA 1
ATOM 851 C C . TYR A 1 105 ? -3.949 -8.765 18.038 1.00 87.44 105 TYR A C 1
ATOM 853 O O . TYR A 1 105 ? -3.982 -9.512 19.012 1.00 87.44 105 TYR A O 1
ATOM 861 N N . LEU A 1 106 ? -3.087 -7.751 17.962 1.00 85.81 106 LEU A N 1
ATOM 862 C CA . LEU A 1 106 ? -2.025 -7.569 18.953 1.00 85.81 106 LEU A CA 1
ATOM 863 C C . LEU A 1 106 ? -2.544 -7.071 20.305 1.00 85.81 106 LEU A C 1
ATOM 865 O O . LEU A 1 106 ? -2.101 -7.566 21.341 1.00 85.81 106 LEU A O 1
ATOM 869 N N . LEU A 1 107 ? -3.508 -6.145 20.309 1.00 81.75 107 LEU A N 1
ATOM 870 C CA . LEU A 1 107 ? -4.029 -5.563 21.549 1.00 81.75 107 LEU A CA 1
ATOM 871 C C . LEU A 1 107 ? -5.082 -6.441 22.233 1.00 81.75 107 LEU A C 1
ATOM 873 O O . LEU A 1 107 ? -5.099 -6.524 23.457 1.00 81.75 107 LEU A O 1
ATOM 877 N N . TYR A 1 108 ? -5.954 -7.100 21.464 1.00 80.50 108 TYR A N 1
ATOM 878 C CA . TYR A 1 108 ? -7.088 -7.861 22.011 1.00 80.50 108 TYR A CA 1
ATOM 879 C C . TYR A 1 108 ? -6.942 -9.371 21.847 1.00 80.50 108 TYR A C 1
ATOM 881 O O . TYR A 1 108 ? -7.809 -10.119 22.295 1.00 80.50 108 TYR A O 1
ATOM 889 N N . ARG A 1 109 ? -5.885 -9.836 21.167 1.00 81.88 109 ARG A N 1
ATOM 890 C CA . ARG A 1 109 ? -5.574 -11.261 20.949 1.00 81.88 109 ARG A CA 1
ATOM 891 C C . ARG A 1 109 ? -6.733 -12.074 20.367 1.00 81.88 109 ARG A C 1
ATOM 893 O O . ARG A 1 109 ? -6.819 -13.289 20.551 1.00 81.88 109 ARG A O 1
ATOM 900 N N . LYS A 1 110 ? -7.619 -11.427 19.602 1.00 83.25 110 LYS A N 1
ATOM 901 C CA . LYS A 1 110 ? -8.771 -12.091 18.980 1.00 83.25 110 LYS A CA 1
ATOM 902 C C . LYS A 1 110 ? -8.305 -13.017 17.853 1.00 83.25 110 LYS A C 1
ATOM 904 O O . LYS A 1 110 ? -7.835 -12.557 16.812 1.00 83.25 110 LYS A O 1
ATOM 909 N N . ARG A 1 111 ? -8.497 -14.331 18.031 1.00 87.00 111 ARG A N 1
ATOM 910 C CA . ARG A 1 111 ? -8.070 -15.374 17.072 1.00 87.00 111 ARG A CA 1
ATOM 911 C C . ARG A 1 111 ? -8.624 -15.175 15.657 1.00 87.00 111 ARG A C 1
ATOM 913 O O . ARG A 1 111 ? -7.902 -15.424 14.698 1.00 87.00 111 ARG A O 1
ATOM 920 N N . LEU A 1 112 ? -9.865 -14.700 15.522 1.00 88.75 112 LEU A N 1
ATOM 921 C CA . LEU A 1 112 ? -10.472 -14.407 14.218 1.00 88.75 112 LEU A CA 1
ATOM 922 C C . LEU A 1 112 ? -9.630 -13.405 13.413 1.00 88.75 112 LEU A C 1
ATOM 924 O O . LEU A 1 112 ? -9.358 -13.645 12.244 1.00 88.75 112 LEU A O 1
ATOM 928 N N . PHE A 1 113 ? -9.161 -12.330 14.050 1.00 88.44 113 PHE A N 1
ATOM 929 C CA . PHE A 1 113 ? -8.381 -11.282 13.386 1.00 88.44 113 PHE A CA 1
ATOM 930 C C . PHE A 1 113 ? -6.965 -11.740 13.049 1.00 88.44 113 PHE A C 1
ATOM 932 O O . PHE A 1 113 ? -6.429 -11.303 12.042 1.00 88.44 113 PHE A O 1
ATOM 939 N N . LYS A 1 114 ? -6.393 -12.680 13.817 1.00 90.50 114 LYS A N 1
ATOM 940 C CA . LYS A 1 114 ? -5.151 -13.368 13.428 1.00 90.50 114 LYS A CA 1
ATOM 941 C C . LYS A 1 114 ? -5.328 -14.111 12.104 1.00 90.50 114 LYS A C 1
ATOM 943 O O . LYS A 1 114 ? -4.509 -13.967 11.206 1.00 90.50 114 LYS A O 1
ATOM 948 N N . ARG A 1 115 ? -6.388 -14.923 12.005 1.00 91.25 115 ARG A N 1
ATOM 949 C CA . ARG A 1 115 ? -6.682 -15.726 10.808 1.00 91.25 115 ARG A CA 1
ATOM 950 C C . ARG A 1 115 ? -7.002 -14.834 9.613 1.00 91.25 115 ARG A C 1
ATOM 952 O O . ARG A 1 115 ? -6.478 -15.078 8.538 1.00 91.25 115 ARG A O 1
ATOM 959 N N . LEU A 1 116 ? -7.801 -13.789 9.826 1.00 91.25 116 LEU A N 1
ATOM 960 C CA . LEU A 1 116 ? -8.145 -12.809 8.799 1.00 91.25 116 LEU A CA 1
ATOM 961 C C . LEU A 1 116 ? -6.913 -12.045 8.306 1.00 91.25 116 LEU A C 1
ATOM 963 O O . LEU A 1 116 ? -6.721 -11.925 7.105 1.00 91.25 116 LEU A O 1
ATOM 967 N N . LEU A 1 117 ? -6.057 -11.578 9.219 1.00 91.75 117 LEU A N 1
ATOM 968 C CA . LEU A 1 117 ? -4.804 -10.912 8.871 1.00 91.75 117 LEU A CA 1
ATOM 969 C C . LEU A 1 117 ? -3.899 -11.832 8.049 1.00 91.75 117 LEU A C 1
ATOM 971 O O . LEU A 1 117 ? -3.412 -11.422 7.002 1.00 91.75 117 LEU A O 1
ATOM 975 N N . LEU A 1 118 ? -3.703 -13.072 8.507 1.00 91.31 118 LEU A N 1
ATOM 976 C CA . LEU A 1 118 ? -2.894 -14.058 7.794 1.00 91.31 118 LEU A CA 1
ATOM 977 C C . LEU A 1 118 ? -3.462 -14.335 6.399 1.00 91.31 118 LEU A C 1
ATOM 979 O O . LEU A 1 118 ? -2.708 -14.331 5.435 1.00 91.31 118 LEU A O 1
ATOM 983 N N . PHE A 1 119 ? -4.779 -14.530 6.295 1.00 92.62 119 PHE A N 1
ATOM 984 C CA . PHE A 1 119 ? -5.466 -14.722 5.023 1.00 92.62 119 PHE A CA 1
ATOM 985 C C . PHE A 1 119 ? -5.235 -13.538 4.082 1.00 92.62 119 PHE A C 1
ATOM 987 O O . PHE A 1 119 ? -4.740 -13.744 2.986 1.00 92.62 119 PHE A O 1
ATOM 994 N N . LEU A 1 120 ? -5.498 -12.304 4.525 1.00 92.31 120 LEU A N 1
ATOM 995 C CA . LEU A 1 120 ? -5.318 -11.104 3.702 1.00 92.31 120 LEU A CA 1
ATOM 996 C C . LEU A 1 120 ? -3.874 -10.953 3.207 1.00 92.31 120 LEU A C 1
ATOM 998 O O . LEU A 1 120 ? -3.654 -10.729 2.019 1.00 92.31 120 LEU A O 1
ATOM 1002 N N . VAL A 1 121 ? -2.891 -11.105 4.100 1.00 91.56 121 VAL A N 1
ATOM 1003 C CA . VAL A 1 121 ? -1.467 -10.976 3.751 1.00 91.56 1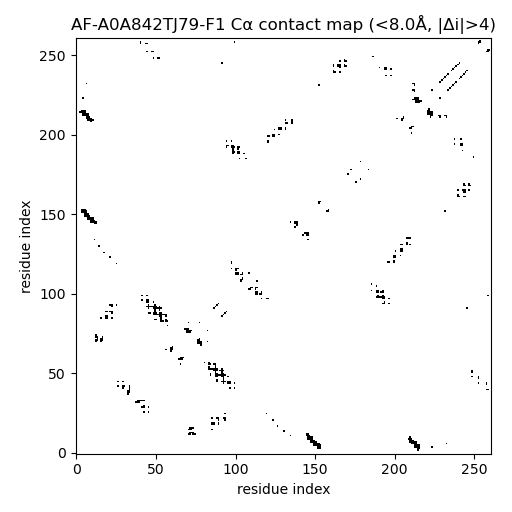21 VAL A CA 1
ATOM 1004 C C . VAL A 1 121 ? -1.039 -12.068 2.769 1.00 91.56 121 VAL A C 1
ATOM 1006 O O . VAL A 1 121 ? -0.380 -11.758 1.780 1.00 91.56 121 VAL A O 1
ATOM 1009 N N . LEU A 1 122 ? -1.435 -13.325 3.001 1.00 91.31 122 LEU A N 1
ATOM 1010 C CA . LEU A 1 122 ? -1.108 -14.434 2.102 1.00 91.31 122 LEU A CA 1
ATOM 1011 C C . LEU A 1 122 ? -1.804 -14.300 0.751 1.00 91.31 122 LEU A C 1
ATOM 1013 O O . LEU A 1 122 ? -1.161 -14.511 -0.270 1.00 91.31 122 LEU A O 1
ATOM 1017 N N . SER A 1 123 ? -3.085 -13.929 0.724 1.00 89.75 123 SER A N 1
ATOM 1018 C CA . SER A 1 123 ? -3.823 -13.719 -0.520 1.00 89.75 123 SER A CA 1
ATOM 1019 C C . SER A 1 123 ? -3.147 -12.657 -1.379 1.00 89.75 123 SER A C 1
ATOM 1021 O O . SER A 1 123 ? -2.941 -12.894 -2.563 1.00 89.75 123 SER A O 1
ATOM 1023 N N . ILE A 1 124 ? -2.734 -11.531 -0.792 1.00 91.69 124 ILE A N 1
ATOM 1024 C CA . ILE A 1 124 ? -2.010 -10.478 -1.517 1.00 91.69 124 ILE A CA 1
ATOM 1025 C C . ILE A 1 124 ? -0.649 -10.995 -1.985 1.00 91.69 124 ILE A C 1
ATOM 1027 O O . ILE A 1 124 ? -0.343 -10.898 -3.170 1.00 91.69 124 ILE A O 1
ATOM 1031 N N . PHE A 1 125 ? 0.136 -11.602 -1.091 1.00 91.81 125 PHE A N 1
ATOM 1032 C CA . PHE A 1 125 ? 1.465 -12.112 -1.430 1.00 91.81 125 PHE A CA 1
ATOM 1033 C C . PHE A 1 125 ? 1.420 -13.126 -2.578 1.00 91.81 125 PHE A C 1
ATOM 1035 O O . PHE A 1 125 ? 2.142 -12.970 -3.555 1.00 91.81 125 PHE A O 1
ATOM 1042 N N . ILE A 1 126 ? 0.551 -14.139 -2.490 1.00 91.75 126 ILE A N 1
ATOM 1043 C CA . ILE A 1 126 ? 0.406 -15.183 -3.514 1.00 91.75 126 ILE A CA 1
ATOM 1044 C C . ILE A 1 126 ? -0.037 -14.564 -4.838 1.00 91.75 126 ILE A C 1
ATOM 1046 O O . ILE A 1 126 ? 0.533 -14.879 -5.878 1.00 91.75 126 ILE A O 1
ATOM 1050 N N . THR A 1 127 ? -1.015 -13.658 -4.802 1.00 91.00 127 THR A N 1
ATOM 1051 C CA . THR A 1 127 ? -1.545 -13.013 -6.008 1.00 91.00 127 THR A CA 1
ATOM 1052 C C . THR A 1 127 ? -0.454 -12.217 -6.731 1.00 91.00 127 THR A C 1
ATOM 1054 O O . THR A 1 127 ? -0.252 -12.403 -7.930 1.00 91.00 127 THR A O 1
ATOM 1057 N N . PHE A 1 128 ? 0.328 -11.411 -6.004 1.00 90.62 128 PHE A N 1
ATOM 1058 C CA . PHE A 1 128 ? 1.456 -10.680 -6.589 1.00 90.62 128 PHE A CA 1
ATOM 1059 C C . PHE A 1 128 ? 2.620 -11.580 -6.983 1.00 90.62 128 PHE A C 1
ATOM 1061 O O . PHE A 1 128 ? 3.291 -11.286 -7.966 1.00 90.62 128 PHE A O 1
ATOM 1068 N N . PHE A 1 129 ? 2.859 -12.678 -6.272 1.00 92.50 129 PHE A N 1
ATOM 1069 C CA . PHE A 1 129 ? 3.880 -13.649 -6.645 1.00 92.50 129 PHE A CA 1
ATOM 1070 C C . PHE A 1 129 ? 3.563 -14.319 -7.978 1.00 92.50 129 PHE A C 1
ATOM 1072 O O . PHE A 1 129 ? 4.408 -14.318 -8.869 1.00 92.50 129 PHE A O 1
ATOM 1079 N N . VAL A 1 130 ? 2.336 -14.818 -8.150 1.00 90.06 130 VAL A N 1
ATOM 1080 C CA . VAL A 1 130 ? 1.892 -15.440 -9.406 1.00 90.06 130 VAL A CA 1
ATOM 1081 C C . VAL A 1 130 ? 1.910 -14.426 -10.545 1.00 90.06 130 VAL A C 1
ATOM 1083 O O . VAL A 1 130 ? 2.474 -14.708 -11.600 1.00 90.06 130 VAL A O 1
ATOM 1086 N N . TYR A 1 131 ? 1.371 -13.224 -10.317 1.00 89.75 131 TYR A N 1
ATOM 1087 C CA . TYR A 1 131 ? 1.442 -12.137 -11.292 1.00 89.75 131 TYR A CA 1
ATOM 1088 C C . TYR A 1 131 ? 2.894 -11.842 -11.694 1.00 89.75 131 TYR A C 1
ATOM 1090 O O . TYR A 1 131 ? 3.204 -11.770 -12.884 1.00 89.75 131 TYR A O 1
ATOM 1098 N N . SER A 1 132 ? 3.800 -11.732 -10.719 1.00 90.12 132 SER A N 1
ATOM 1099 C CA . SER A 1 132 ? 5.196 -11.384 -10.986 1.00 90.12 132 SER A CA 1
ATOM 1100 C C . SER A 1 132 ? 5.918 -12.481 -11.763 1.00 90.12 132 SER A C 1
ATOM 1102 O O . SER A 1 132 ? 6.610 -12.184 -12.730 1.00 90.12 132 SER A O 1
ATOM 1104 N N . ALA A 1 133 ? 5.694 -13.747 -11.405 1.00 88.50 133 ALA A N 1
ATOM 1105 C CA . ALA A 1 133 ? 6.232 -14.883 -12.141 1.00 88.50 133 ALA A CA 1
ATOM 1106 C C . ALA A 1 133 ? 5.715 -14.917 -13.588 1.00 88.50 133 ALA A C 1
ATOM 1108 O O . ALA A 1 133 ? 6.499 -15.095 -14.517 1.00 88.50 133 ALA A O 1
ATOM 1109 N N . SER A 1 134 ? 4.410 -14.693 -13.788 1.00 85.94 134 SER A N 1
ATOM 1110 C CA . SER A 1 134 ? 3.816 -14.670 -15.130 1.00 85.94 134 SER A CA 1
ATOM 1111 C C . SER A 1 134 ? 4.353 -13.518 -15.981 1.00 85.94 134 SER A C 1
ATOM 1113 O O . SER A 1 134 ? 4.739 -13.732 -17.123 1.00 85.94 134 SER A O 1
ATOM 1115 N N . THR A 1 135 ? 4.469 -12.316 -15.416 1.00 85.38 135 THR A N 1
ATOM 1116 C CA . THR A 1 135 ? 4.983 -11.142 -16.137 1.00 85.38 135 THR A CA 1
ATOM 1117 C C . THR A 1 135 ? 6.468 -11.308 -16.465 1.00 85.38 135 THR A C 1
ATOM 1119 O O . THR A 1 135 ? 6.891 -10.982 -17.568 1.00 85.38 135 THR A O 1
ATOM 1122 N N . ALA A 1 136 ? 7.260 -11.877 -15.551 1.00 85.19 136 ALA A N 1
ATOM 1123 C CA . ALA A 1 136 ? 8.662 -12.198 -15.815 1.00 85.19 136 ALA A CA 1
ATOM 1124 C C . ALA A 1 136 ? 8.829 -13.236 -16.936 1.00 85.19 136 ALA A C 1
ATOM 1126 O O . ALA A 1 136 ? 9.763 -13.137 -17.723 1.00 85.19 136 ALA A O 1
ATOM 1127 N N . TYR A 1 137 ? 7.914 -14.203 -17.043 1.00 84.44 137 TYR A N 1
ATOM 1128 C CA . TYR A 1 137 ? 7.880 -15.139 -18.166 1.00 84.44 137 TYR A CA 1
ATOM 1129 C C . TYR A 1 137 ? 7.547 -14.434 -19.492 1.00 84.44 137 TYR A C 1
ATOM 1131 O O . TYR A 1 137 ? 8.242 -14.652 -20.482 1.00 84.44 137 TYR A O 1
ATOM 1139 N N . TYR A 1 138 ? 6.557 -13.532 -19.506 1.00 80.81 138 TYR A N 1
ATOM 1140 C CA . TYR A 1 138 ? 6.227 -12.743 -20.701 1.00 80.81 138 TYR A CA 1
ATOM 1141 C C . TYR A 1 138 ? 7.364 -11.817 -21.143 1.00 80.81 138 TYR A C 1
ATOM 1143 O O . TYR A 1 138 ? 7.582 -11.687 -22.339 1.00 80.81 138 TYR A O 1
ATOM 1151 N N . LEU A 1 139 ? 8.161 -11.266 -20.222 1.00 80.31 139 LEU A N 1
ATOM 1152 C CA . LEU A 1 139 ? 9.358 -10.487 -20.577 1.00 80.31 139 LEU A CA 1
ATOM 1153 C C . LEU A 1 139 ? 10.385 -11.280 -21.400 1.00 80.31 139 LEU A C 1
ATOM 1155 O O . LEU A 1 139 ? 11.151 -10.682 -22.149 1.00 80.31 139 LEU A O 1
ATOM 1159 N N . ILE A 1 140 ? 10.423 -12.609 -21.259 1.00 81.88 140 ILE A N 1
ATOM 1160 C CA . ILE A 1 140 ? 11.347 -13.472 -22.008 1.00 81.88 140 ILE A CA 1
ATOM 1161 C C . ILE A 1 140 ? 10.821 -13.745 -23.424 1.00 81.88 140 ILE A C 1
ATOM 1163 O O . ILE A 1 140 ? 11.614 -13.902 -24.348 1.00 81.88 140 ILE A O 1
ATOM 1167 N N . ILE A 1 141 ? 9.499 -13.825 -23.594 1.00 83.00 141 ILE A N 1
ATOM 1168 C CA . ILE A 1 141 ? 8.863 -14.303 -24.833 1.00 83.00 141 ILE A CA 1
ATOM 1169 C C . ILE A 1 141 ? 8.364 -13.142 -25.700 1.00 83.00 141 ILE A C 1
ATOM 1171 O O . ILE A 1 141 ? 8.524 -13.180 -26.915 1.00 83.00 141 ILE A O 1
ATOM 1175 N N . GLU A 1 142 ? 7.812 -12.099 -25.082 1.00 79.38 142 GLU A N 1
ATOM 1176 C CA . GLU A 1 142 ? 7.251 -10.905 -25.723 1.00 79.38 142 GLU A CA 1
ATOM 1177 C C . GLU A 1 142 ? 7.656 -9.648 -24.924 1.00 79.38 142 GLU A C 1
ATOM 1179 O O . GLU A 1 142 ? 6.837 -9.073 -24.200 1.00 79.38 142 GLU A O 1
ATOM 1184 N N . PRO A 1 143 ? 8.922 -9.195 -25.016 1.00 72.06 143 PRO A N 1
ATOM 1185 C CA . PRO A 1 143 ? 9.443 -8.099 -24.193 1.00 72.06 143 PRO A CA 1
ATOM 1186 C C . PRO A 1 143 ? 8.718 -6.760 -24.411 1.00 72.06 143 PRO A C 1
ATOM 1188 O O . PRO A 1 143 ? 8.682 -5.934 -23.504 1.00 72.06 143 PRO A O 1
ATOM 1191 N N . GLU A 1 144 ? 8.099 -6.556 -25.577 1.00 72.81 144 GLU A N 1
ATOM 1192 C CA . GLU A 1 144 ? 7.331 -5.345 -25.910 1.00 72.81 144 GLU A CA 1
ATOM 1193 C C . GLU A 1 144 ? 5.985 -5.250 -25.163 1.00 72.81 144 GLU A C 1
ATOM 1195 O O . GLU A 1 144 ? 5.376 -4.185 -25.122 1.00 72.81 144 GLU A O 1
ATOM 1200 N N . SER A 1 145 ? 5.524 -6.339 -24.534 1.00 66.81 145 SER A N 1
ATOM 1201 C CA . SER A 1 145 ? 4.234 -6.404 -23.826 1.00 66.81 145 SER A CA 1
ATOM 1202 C C . SER A 1 145 ? 4.244 -5.781 -22.420 1.00 66.81 145 SER A C 1
ATOM 1204 O O . SER A 1 145 ? 3.194 -5.673 -21.777 1.00 66.81 145 SER A O 1
ATOM 1206 N N . VAL A 1 146 ? 5.417 -5.384 -21.915 1.00 72.62 146 VAL A N 1
ATOM 1207 C CA . VAL A 1 146 ? 5.590 -4.836 -20.565 1.00 72.62 146 VAL A CA 1
ATOM 1208 C C . VAL A 1 146 ? 6.146 -3.426 -20.650 1.00 72.62 146 VAL A C 1
ATOM 1210 O O . VAL A 1 146 ? 7.251 -3.197 -21.138 1.00 72.62 146 VAL A O 1
ATOM 1213 N N . LEU A 1 147 ? 5.397 -2.477 -20.096 1.00 74.25 147 LEU A N 1
ATOM 1214 C CA . LEU A 1 147 ? 5.809 -1.085 -20.063 1.00 74.25 147 LEU A CA 1
ATOM 1215 C C . LEU A 1 147 ? 6.685 -0.830 -18.836 1.00 74.25 147 LEU A C 1
ATOM 1217 O O . LEU A 1 147 ? 6.304 -1.124 -17.697 1.00 74.25 147 LEU A O 1
ATOM 1221 N N . PHE A 1 148 ? 7.865 -0.257 -19.063 1.00 76.31 148 PHE A N 1
ATOM 1222 C CA . PHE A 1 148 ? 8.754 0.174 -17.992 1.00 76.31 148 PHE A CA 1
ATOM 1223 C C . PHE A 1 148 ? 8.571 1.658 -17.709 1.00 76.31 148 PHE A C 1
ATOM 1225 O O . PHE A 1 148 ? 8.734 2.511 -18.575 1.00 76.31 148 PHE A O 1
ATOM 1232 N N . THR A 1 149 ? 8.274 1.962 -16.451 1.00 80.62 149 THR A N 1
ATOM 1233 C CA . THR A 1 149 ? 8.279 3.330 -15.929 1.00 80.62 149 THR A CA 1
ATOM 1234 C C . THR A 1 149 ? 9.485 3.525 -15.026 1.00 80.62 149 THR A C 1
ATOM 1236 O O . THR A 1 149 ? 9.847 2.626 -14.261 1.00 80.62 149 THR A O 1
ATOM 1239 N N . ALA A 1 150 ? 10.096 4.705 -15.091 1.00 82.31 150 ALA A N 1
ATOM 1240 C CA . ALA A 1 150 ? 11.216 5.081 -14.243 1.00 82.31 150 ALA A CA 1
ATOM 1241 C C . ALA A 1 150 ? 10.909 6.392 -13.518 1.00 82.31 150 ALA A C 1
ATOM 1243 O O . ALA A 1 150 ? 10.470 7.370 -14.119 1.00 82.31 150 ALA A O 1
ATOM 1244 N N . ARG A 1 151 ? 11.152 6.418 -12.206 1.00 79.50 151 ARG A N 1
ATOM 1245 C CA . ARG A 1 151 ? 10.991 7.610 -11.366 1.00 79.50 151 ARG A CA 1
ATOM 1246 C C . ARG A 1 151 ? 12.302 7.928 -10.666 1.00 79.50 151 ARG A C 1
ATOM 1248 O O . ARG A 1 151 ? 12.821 7.078 -9.946 1.00 79.50 151 ARG A O 1
ATOM 1255 N N . ASN A 1 152 ? 12.806 9.150 -10.825 1.00 81.56 152 ASN A N 1
ATOM 1256 C CA . ASN A 1 152 ? 14.020 9.601 -10.143 1.00 81.56 152 ASN A CA 1
ATOM 1257 C C . ASN A 1 152 ? 13.792 9.643 -8.616 1.00 81.56 152 ASN A C 1
ATOM 1259 O O . ASN A 1 152 ? 12.919 10.358 -8.124 1.00 81.56 152 ASN A O 1
ATOM 1263 N N . MET A 1 153 ? 14.576 8.860 -7.874 1.00 78.81 153 MET A N 1
ATOM 1264 C CA . MET A 1 153 ? 14.529 8.719 -6.410 1.00 78.81 153 MET A CA 1
ATOM 1265 C C . MET A 1 153 ? 15.501 9.665 -5.700 1.00 78.81 153 MET A C 1
ATOM 1267 O O . MET A 1 153 ? 15.400 9.892 -4.496 1.00 78.81 153 MET A O 1
ATOM 1271 N N . THR A 1 154 ? 16.452 10.228 -6.439 1.00 79.62 154 THR A N 1
ATOM 1272 C CA . THR A 1 154 ? 17.413 11.231 -5.962 1.00 79.62 154 THR A CA 1
ATOM 1273 C C . THR A 1 154 ? 16.959 12.667 -6.224 1.00 79.62 154 THR A C 1
ATOM 1275 O O . THR A 1 154 ? 17.620 13.604 -5.782 1.00 79.62 154 THR A O 1
ATOM 1278 N N . GLY A 1 155 ? 15.810 12.857 -6.881 1.00 76.88 155 GLY A N 1
ATOM 1279 C CA . GLY A 1 155 ? 15.237 14.171 -7.152 1.00 76.88 155 GLY A CA 1
ATOM 1280 C C . GLY A 1 155 ? 14.996 14.975 -5.871 1.00 76.88 155 GLY A C 1
ATOM 1281 O O . GLY A 1 155 ? 14.337 14.511 -4.939 1.00 76.88 155 GLY A O 1
ATOM 1282 N N . ILE A 1 156 ? 15.504 16.210 -5.838 1.00 79.62 156 ILE A N 1
ATOM 1283 C CA . ILE A 1 156 ? 15.430 17.085 -4.657 1.00 79.62 156 ILE A CA 1
ATOM 1284 C C . ILE A 1 156 ? 13.973 17.376 -4.280 1.00 79.62 156 ILE A C 1
ATOM 1286 O O . ILE A 1 156 ? 13.603 17.252 -3.114 1.00 79.62 156 ILE A O 1
ATOM 1290 N N . LEU A 1 157 ? 13.135 17.728 -5.261 1.00 72.44 157 LEU A N 1
ATOM 1291 C CA . LEU A 1 157 ? 11.753 18.142 -5.016 1.00 72.44 157 LEU A CA 1
ATOM 1292 C C . LEU A 1 157 ? 10.869 17.001 -4.460 1.00 72.44 157 LEU A C 1
ATOM 1294 O O . LEU A 1 157 ? 10.264 17.213 -3.408 1.00 72.44 157 LEU A O 1
ATOM 1298 N N . PRO A 1 158 ? 10.821 15.786 -5.054 1.00 67.06 158 PRO A N 1
ATOM 1299 C CA . PRO A 1 158 ? 10.084 14.658 -4.472 1.00 67.06 158 PRO A CA 1
ATOM 1300 C C . PRO A 1 158 ? 10.549 14.295 -3.056 1.00 67.06 158 PRO A C 1
ATOM 1302 O O . PRO A 1 158 ? 9.722 14.071 -2.173 1.00 67.06 158 PRO A O 1
ATOM 1305 N N . ASN A 1 159 ? 11.865 14.296 -2.814 1.00 75.06 159 ASN A N 1
ATOM 1306 C CA . ASN A 1 159 ? 12.437 13.973 -1.506 1.00 75.06 159 ASN A CA 1
ATOM 1307 C C . ASN A 1 159 ? 12.094 15.023 -0.448 1.00 75.06 159 ASN A C 1
ATOM 1309 O O . ASN A 1 159 ? 11.750 14.670 0.679 1.00 75.06 159 ASN A O 1
ATOM 1313 N N . LEU A 1 160 ? 12.132 16.306 -0.815 1.00 77.25 160 LEU A N 1
ATOM 1314 C CA . LEU A 1 160 ? 11.739 17.400 0.064 1.00 77.25 160 LEU A CA 1
ATOM 1315 C C . LEU A 1 160 ? 10.250 17.315 0.422 1.00 77.25 160 LEU A C 1
ATOM 1317 O O . LEU A 1 160 ? 9.903 17.398 1.597 1.00 77.25 160 LEU A O 1
ATOM 1321 N N . LEU A 1 161 ? 9.376 17.100 -0.566 1.00 70.62 161 LEU A N 1
ATOM 1322 C CA . LEU A 1 161 ? 7.933 16.971 -0.339 1.00 70.62 161 LEU A CA 1
ATOM 1323 C C . LEU A 1 161 ? 7.601 15.774 0.559 1.00 70.62 161 LEU A C 1
ATOM 1325 O O . LEU A 1 161 ? 6.794 15.906 1.478 1.00 70.62 161 LEU A O 1
ATOM 1329 N N . LEU A 1 162 ? 8.256 14.630 0.352 1.00 71.56 162 LEU A N 1
ATOM 1330 C CA . LEU A 1 162 ? 8.079 13.446 1.194 1.00 71.56 162 LEU A CA 1
ATOM 1331 C C . LEU A 1 162 ? 8.610 13.651 2.613 1.00 71.56 162 LEU A C 1
ATOM 1333 O O . LEU A 1 162 ? 7.958 13.234 3.570 1.00 71.56 162 LEU A O 1
ATOM 1337 N N . LEU A 1 163 ? 9.751 14.326 2.769 1.00 77.38 163 LEU A N 1
ATOM 1338 C CA . LEU A 1 163 ? 10.291 14.669 4.081 1.00 77.38 163 LEU A CA 1
ATOM 1339 C C . LEU A 1 163 ? 9.356 15.626 4.830 1.00 77.38 163 LEU A C 1
ATOM 1341 O O . LEU A 1 163 ? 9.112 15.425 6.017 1.00 77.38 163 LEU A O 1
ATOM 1345 N N . ILE A 1 164 ? 8.791 16.624 4.142 1.00 76.31 164 ILE A N 1
ATOM 1346 C CA . ILE A 1 164 ? 7.791 17.537 4.709 1.00 76.31 164 ILE A CA 1
ATOM 1347 C C . ILE A 1 164 ? 6.534 16.758 5.100 1.00 76.31 164 ILE A C 1
ATOM 1349 O O . ILE A 1 164 ? 6.077 16.884 6.234 1.00 76.31 164 ILE A O 1
ATOM 1353 N N . ALA A 1 165 ? 5.997 15.914 4.216 1.00 71.19 165 ALA A N 1
ATOM 1354 C CA . ALA A 1 165 ? 4.802 15.119 4.492 1.00 71.19 165 ALA A CA 1
ATOM 1355 C C . ALA A 1 165 ? 5.005 14.172 5.685 1.00 71.19 165 ALA A C 1
ATOM 1357 O O . ALA A 1 165 ? 4.156 14.101 6.577 1.00 71.19 165 ALA A O 1
ATOM 1358 N N . PHE A 1 166 ? 6.154 13.493 5.747 1.00 75.00 166 PHE A N 1
ATOM 1359 C CA . PHE A 1 166 ? 6.537 12.642 6.871 1.00 75.00 166 PHE A CA 1
ATOM 1360 C C . PHE A 1 166 ? 6.755 13.453 8.154 1.00 75.00 166 PHE A C 1
ATOM 1362 O O . PHE A 1 166 ? 6.286 13.057 9.219 1.00 75.00 166 PHE A O 1
ATOM 1369 N N . GLY A 1 167 ? 7.420 14.605 8.066 1.00 76.62 167 GLY A N 1
ATOM 1370 C CA . GLY A 1 167 ? 7.678 15.497 9.192 1.00 76.62 167 GLY A CA 1
ATOM 1371 C C . GLY A 1 167 ? 6.390 16.051 9.794 1.00 76.62 167 GLY A C 1
ATOM 1372 O O . GLY A 1 167 ? 6.171 15.916 10.994 1.00 76.62 167 GLY A O 1
ATOM 1373 N N . VAL A 1 168 ? 5.495 16.598 8.968 1.00 74.56 168 VAL A N 1
ATOM 1374 C CA . VAL A 1 168 ? 4.171 17.093 9.386 1.00 74.56 168 VAL A CA 1
ATOM 1375 C C . VAL A 1 168 ? 3.362 15.968 10.025 1.00 74.56 168 VAL A C 1
ATOM 1377 O O . VAL A 1 168 ? 2.815 16.136 11.116 1.00 74.56 168 VAL A O 1
ATOM 1380 N N . SER A 1 169 ? 3.352 14.795 9.397 1.00 71.12 169 SER A N 1
ATOM 1381 C CA . SER A 1 169 ? 2.738 13.580 9.925 1.00 71.12 169 SER A CA 1
ATOM 1382 C C . SER A 1 169 ? 3.260 13.206 11.312 1.00 71.12 169 SER A C 1
ATOM 1384 O O . SER A 1 169 ? 2.484 13.082 12.264 1.00 71.12 169 SER A O 1
ATOM 1386 N N . LEU A 1 170 ? 4.577 13.069 11.453 1.00 75.62 170 LEU A N 1
ATOM 1387 C CA . LEU A 1 170 ? 5.227 12.661 12.691 1.00 75.62 170 LEU A CA 1
ATOM 1388 C C . LEU A 1 170 ? 5.057 13.712 13.794 1.00 75.62 170 LEU A C 1
ATOM 1390 O O . LEU A 1 170 ? 4.742 13.361 14.931 1.00 75.62 170 LEU A O 1
ATOM 1394 N N . LEU A 1 171 ? 5.203 14.998 13.472 1.00 76.25 171 LEU A N 1
ATOM 1395 C CA . LEU A 1 171 ? 5.007 16.101 14.413 1.00 76.25 171 LEU A CA 1
ATOM 1396 C C . LEU A 1 171 ? 3.553 16.182 14.878 1.00 76.25 171 LEU A C 1
ATOM 1398 O O . LEU A 1 171 ? 3.313 16.300 16.080 1.00 76.25 171 LEU A O 1
ATOM 1402 N N . SER A 1 172 ? 2.582 16.031 13.970 1.00 71.12 172 SER A N 1
ATOM 1403 C CA . SER A 1 172 ? 1.159 15.979 14.332 1.00 71.12 172 SER A CA 1
ATOM 1404 C C . SER A 1 172 ? 0.864 14.834 15.305 1.00 71.12 172 SER A C 1
ATOM 1406 O O . SER A 1 172 ? 0.039 14.976 16.205 1.00 71.12 172 SER A O 1
ATOM 1408 N N . PHE A 1 173 ? 1.581 13.714 15.187 1.00 71.06 173 PHE A N 1
ATOM 1409 C CA . PHE A 1 173 ? 1.457 12.576 16.086 1.00 71.06 173 PHE A CA 1
ATOM 1410 C C . PHE A 1 173 ? 2.150 12.803 17.441 1.00 71.06 173 PHE A C 1
ATOM 1412 O O . PHE A 1 173 ? 1.564 12.536 18.496 1.00 71.06 173 PHE A O 1
ATOM 1419 N N . LEU A 1 174 ? 3.391 13.295 17.437 1.00 74.12 174 LEU A N 1
ATOM 1420 C CA . LEU A 1 174 ? 4.196 13.467 18.649 1.00 74.12 174 LEU A CA 1
ATOM 1421 C C . LEU A 1 174 ? 3.683 14.611 19.529 1.00 74.12 174 LEU A C 1
ATOM 1423 O O . LEU A 1 174 ? 3.569 14.435 20.747 1.00 74.12 174 LEU A O 1
ATOM 1427 N N . LEU A 1 175 ? 3.344 15.749 18.915 1.00 74.06 175 LEU A N 1
ATOM 1428 C CA . LEU A 1 175 ? 2.953 16.984 19.600 1.00 74.06 175 LEU A CA 1
ATOM 1429 C C . LEU A 1 175 ? 1.487 16.991 20.046 1.00 74.06 175 LEU A C 1
ATOM 1431 O O . LEU A 1 175 ? 1.100 17.809 20.884 1.00 74.06 175 LEU A O 1
ATOM 1435 N N . ASN A 1 176 ? 0.657 16.075 19.538 1.00 72.25 176 ASN A N 1
ATOM 1436 C CA . ASN A 1 176 ? -0.749 16.021 19.913 1.00 72.25 176 ASN A CA 1
ATOM 1437 C C . ASN A 1 176 ? -0.935 15.449 21.326 1.00 72.25 176 ASN A C 1
ATOM 1439 O O . ASN A 1 176 ? -1.107 14.245 21.539 1.00 72.25 176 ASN A O 1
ATOM 1443 N N . LYS A 1 177 ? -0.964 16.361 22.305 1.00 73.00 177 LYS A N 1
ATOM 1444 C CA . LYS A 1 177 ? -1.207 16.072 23.727 1.00 73.00 177 LYS A CA 1
ATOM 1445 C C . LYS A 1 177 ? -2.572 15.420 23.996 1.00 73.00 177 LYS A C 1
ATOM 1447 O O . LYS A 1 177 ? -2.749 14.837 25.061 1.00 73.00 177 LYS A O 1
ATOM 1452 N N . LYS A 1 178 ? -3.521 15.454 23.045 1.00 72.75 178 LYS A N 1
ATOM 1453 C CA . LYS A 1 178 ? -4.827 14.776 23.168 1.00 72.75 178 LYS A CA 1
ATOM 1454 C C . LYS A 1 178 ? -4.741 13.258 22.926 1.00 72.75 178 LYS A C 1
ATOM 1456 O O . LYS A 1 178 ? -5.714 12.553 23.187 1.00 72.75 178 LYS A O 1
ATOM 1461 N N . ILE A 1 179 ? -3.614 12.727 22.431 1.00 72.81 179 ILE A N 1
ATOM 1462 C CA . ILE A 1 179 ? -3.427 11.287 22.177 1.00 72.81 179 ILE A CA 1
ATOM 1463 C C . ILE A 1 179 ? -2.778 10.612 23.394 1.00 72.81 179 ILE A C 1
ATOM 1465 O O . ILE A 1 179 ? -1.611 10.838 23.714 1.00 72.81 179 ILE A O 1
ATOM 1469 N N . THR A 1 180 ? -3.520 9.720 24.053 1.00 78.00 180 THR A N 1
ATOM 1470 C CA . THR A 1 180 ? -3.030 8.961 25.218 1.00 78.00 180 THR A CA 1
ATOM 1471 C C . THR A 1 180 ? -1.929 7.957 24.845 1.00 78.00 180 THR A C 1
ATOM 1473 O O . THR A 1 180 ? -1.861 7.483 23.710 1.00 78.00 180 THR A O 1
ATOM 1476 N N . LYS A 1 181 ? -1.088 7.546 25.812 1.00 78.81 181 LYS A N 1
ATOM 1477 C CA . LYS A 1 181 ? -0.026 6.534 25.593 1.00 78.81 181 LYS A CA 1
ATOM 1478 C C . LYS A 1 181 ? -0.560 5.240 24.957 1.00 78.81 181 LYS A C 1
ATOM 1480 O O . LYS A 1 181 ? 0.024 4.740 24.002 1.00 78.81 181 LYS A O 1
ATOM 1485 N N . LYS A 1 182 ? -1.712 4.737 25.420 1.00 74.19 182 LYS A N 1
ATOM 1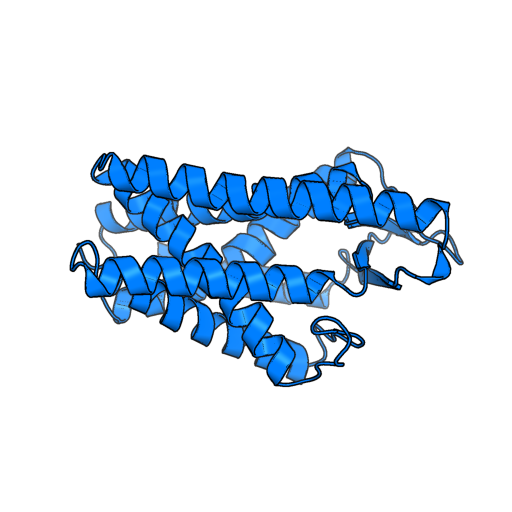486 C CA . LYS A 1 182 ? -2.379 3.544 24.856 1.00 74.19 182 LYS A CA 1
ATOM 1487 C C . LYS A 1 182 ? -2.713 3.712 23.365 1.00 74.19 182 LYS A C 1
ATOM 1489 O O . LYS A 1 182 ? -2.548 2.784 22.575 1.00 74.19 182 LYS A O 1
ATOM 1494 N N . ARG A 1 183 ? -3.134 4.914 22.962 1.00 74.06 183 ARG A N 1
ATOM 1495 C CA . ARG A 1 183 ? -3.432 5.247 21.562 1.00 74.06 183 ARG A CA 1
ATOM 1496 C C . ARG A 1 183 ? -2.160 5.373 20.721 1.00 74.06 183 ARG A C 1
ATOM 1498 O O . ARG A 1 183 ? -2.156 4.917 19.585 1.00 74.06 183 ARG A O 1
ATOM 1505 N N . LYS A 1 184 ? -1.056 5.870 21.287 1.00 76.12 184 LYS A N 1
ATOM 1506 C CA . LYS A 1 184 ? 0.255 5.863 20.610 1.00 76.12 184 LYS A CA 1
ATOM 1507 C C . LYS A 1 184 ? 0.719 4.443 20.252 1.00 76.12 184 LYS A C 1
ATOM 1509 O O . LYS A 1 184 ? 1.162 4.221 19.131 1.00 76.12 184 LYS A O 1
ATOM 1514 N N . TYR A 1 185 ? 0.518 3.464 21.139 1.00 77.56 185 TYR A N 1
ATOM 1515 C CA . TYR A 1 185 ? 0.797 2.052 20.828 1.00 77.56 185 TYR A CA 1
ATOM 1516 C C . TYR A 1 185 ? -0.098 1.486 19.723 1.00 77.56 185 TYR A C 1
ATOM 1518 O O . TYR A 1 185 ? 0.363 0.734 18.871 1.00 77.56 185 TYR A O 1
ATOM 1526 N N . THR A 1 186 ? -1.373 1.875 19.708 1.00 78.12 186 THR A N 1
ATOM 1527 C CA . THR A 1 186 ? -2.314 1.487 18.646 1.00 78.12 186 THR A CA 1
ATOM 1528 C C . THR A 1 186 ? -1.812 1.953 17.277 1.00 78.12 186 THR A C 1
ATOM 1530 O O . THR A 1 186 ? -1.791 1.176 16.327 1.00 78.12 186 THR A O 1
ATOM 1533 N N . ILE A 1 187 ? -1.342 3.199 17.202 1.00 76.62 187 ILE A N 1
ATOM 1534 C CA . ILE A 1 187 ? -0.781 3.811 15.990 1.00 76.62 187 ILE A CA 1
ATOM 1535 C C . ILE A 1 187 ? 0.475 3.078 15.540 1.00 76.62 187 ILE A C 1
ATOM 1537 O O . ILE A 1 187 ? 0.619 2.754 14.366 1.00 76.62 187 ILE A O 1
ATOM 1541 N N . PHE A 1 188 ? 1.356 2.753 16.481 1.00 78.94 188 PHE A N 1
ATOM 1542 C CA . PHE A 1 188 ? 2.556 1.980 16.191 1.00 78.94 188 PHE A CA 1
ATOM 1543 C C . PHE A 1 188 ? 2.237 0.611 15.571 1.00 78.94 188 PHE A C 1
ATOM 1545 O O . PHE A 1 188 ? 2.762 0.277 14.511 1.00 78.94 188 PHE A O 1
ATOM 1552 N N . PHE A 1 189 ? 1.321 -0.160 16.166 1.00 82.19 189 PHE A N 1
ATOM 1553 C CA . PHE A 1 189 ? 0.927 -1.464 15.617 1.00 82.19 189 PHE A CA 1
ATOM 1554 C C . PHE A 1 189 ? 0.201 -1.362 14.277 1.00 82.19 189 PHE A C 1
ATOM 1556 O O . PHE A 1 189 ? 0.356 -2.233 13.420 1.00 82.19 189 PHE A O 1
ATOM 1563 N N . TYR A 1 190 ? -0.562 -0.291 14.082 1.00 80.81 190 TYR A N 1
ATOM 1564 C CA . TYR A 1 190 ? -1.176 0.017 12.803 1.00 80.81 190 TYR A CA 1
ATOM 1565 C C . TYR A 1 190 ? -0.115 0.255 11.717 1.00 80.81 190 TYR A C 1
ATOM 1567 O O . TYR A 1 190 ? -0.184 -0.374 10.662 1.00 80.81 190 TYR A O 1
ATOM 1575 N N . MET A 1 191 ? 0.909 1.075 11.997 1.00 79.62 191 MET A N 1
ATOM 1576 C CA . MET A 1 191 ? 2.039 1.311 11.085 1.00 79.62 191 MET A CA 1
ATOM 1577 C C . MET A 1 191 ? 2.794 0.015 10.767 1.00 79.62 191 MET A C 1
ATOM 1579 O O . MET A 1 191 ? 3.094 -0.244 9.606 1.00 79.62 191 MET A O 1
ATOM 1583 N N . LEU A 1 192 ? 3.026 -0.852 11.758 1.00 81.62 192 LEU A N 1
ATOM 1584 C CA . LEU A 1 192 ? 3.626 -2.169 11.514 1.00 81.62 192 LEU A CA 1
ATOM 1585 C C . LEU A 1 192 ? 2.785 -3.034 10.562 1.00 81.62 192 LEU A C 1
ATOM 1587 O O . LEU A 1 192 ? 3.338 -3.693 9.685 1.00 81.62 192 LEU A O 1
ATOM 1591 N N . GLY A 1 193 ? 1.454 -3.013 10.693 1.00 83.19 193 GLY A N 1
ATOM 1592 C CA . GLY A 1 193 ? 0.559 -3.708 9.763 1.00 83.19 193 GLY A CA 1
ATOM 1593 C C . GLY A 1 193 ? 0.650 -3.164 8.333 1.00 83.19 193 GLY A C 1
ATOM 1594 O O . GLY A 1 193 ? 0.641 -3.936 7.377 1.00 83.19 193 GLY A O 1
ATOM 1595 N N . GLN A 1 194 ? 0.810 -1.848 8.181 1.00 82.12 194 GLN A N 1
ATOM 1596 C CA . GLN A 1 194 ? 1.033 -1.224 6.877 1.00 82.12 194 GLN A CA 1
ATOM 1597 C C . GLN A 1 194 ? 2.373 -1.622 6.248 1.00 82.12 194 GLN A C 1
ATOM 1599 O O . GLN A 1 194 ? 2.416 -1.902 5.053 1.00 82.12 194 GLN A O 1
ATOM 1604 N N . ILE A 1 195 ? 3.451 -1.681 7.038 1.00 83.25 195 ILE A N 1
ATOM 1605 C CA . ILE A 1 195 ? 4.758 -2.168 6.571 1.00 83.25 195 ILE A CA 1
ATOM 1606 C C . ILE A 1 195 ? 4.640 -3.620 6.105 1.00 83.25 195 ILE A C 1
ATOM 1608 O O . ILE A 1 195 ? 5.122 -3.954 5.027 1.00 83.25 195 ILE A O 1
ATOM 1612 N N . ALA A 1 196 ? 3.961 -4.473 6.879 1.00 82.19 196 ALA A N 1
ATOM 1613 C CA . ALA A 1 196 ? 3.758 -5.872 6.516 1.00 82.19 196 ALA A CA 1
ATOM 1614 C C . ALA A 1 196 ? 3.014 -6.021 5.176 1.00 82.19 196 ALA A C 1
ATOM 1616 O O . ALA A 1 196 ? 3.423 -6.824 4.341 1.00 82.19 196 ALA A O 1
ATOM 1617 N N . TYR A 1 197 ? 1.974 -5.213 4.942 1.00 83.69 197 TYR A N 1
ATOM 1618 C CA . TYR A 1 197 ? 1.286 -5.144 3.648 1.00 83.69 197 TYR A CA 1
ATOM 1619 C C . TYR A 1 197 ? 2.235 -4.744 2.511 1.00 83.69 197 TYR A C 1
ATOM 1621 O O . TYR A 1 197 ? 2.301 -5.424 1.489 1.00 83.69 197 TYR A O 1
ATOM 1629 N N . LEU A 1 198 ? 3.001 -3.666 2.693 1.00 85.75 198 LEU A N 1
ATOM 1630 C CA . LEU A 1 198 ? 3.904 -3.175 1.653 1.00 85.75 198 LEU A CA 1
ATOM 1631 C C . LEU A 1 198 ? 5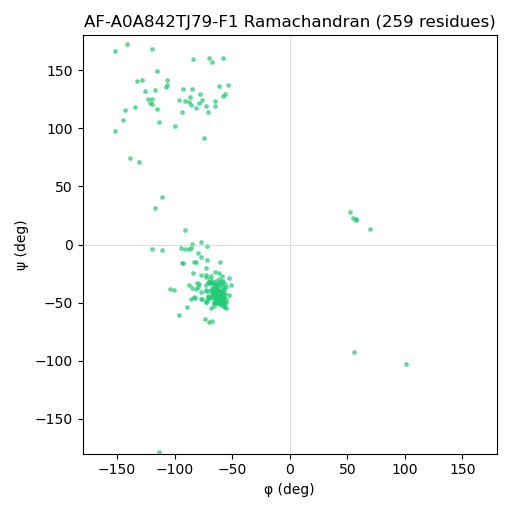.005 -4.183 1.332 1.00 85.75 198 LEU A C 1
ATOM 1633 O O . LEU A 1 198 ? 5.358 -4.325 0.167 1.00 85.75 198 LEU A O 1
ATOM 1637 N N . LEU A 1 199 ? 5.517 -4.905 2.331 1.00 85.81 199 LEU A N 1
ATOM 1638 C CA . LEU A 1 199 ? 6.463 -6.000 2.124 1.00 85.81 199 LEU A CA 1
ATOM 1639 C C . LEU A 1 199 ? 5.824 -7.148 1.335 1.00 85.81 199 LEU A C 1
ATOM 1641 O O . LEU A 1 199 ? 6.425 -7.618 0.374 1.00 85.81 199 LEU A O 1
ATOM 1645 N N . ALA A 1 200 ? 4.600 -7.556 1.687 1.00 85.88 200 ALA A N 1
ATOM 1646 C CA . ALA A 1 200 ? 3.889 -8.635 0.998 1.00 85.88 200 ALA A CA 1
ATOM 1647 C C . ALA A 1 200 ? 3.659 -8.345 -0.497 1.00 85.88 200 ALA A C 1
ATOM 1649 O O . ALA A 1 200 ? 3.672 -9.258 -1.315 1.00 85.88 200 ALA A O 1
ATOM 1650 N N . PHE A 1 201 ? 3.492 -7.071 -0.846 1.00 84.81 201 PHE A N 1
ATOM 1651 C CA . PHE A 1 201 ? 3.369 -6.589 -2.220 1.00 84.81 201 PHE A CA 1
ATOM 1652 C C . PHE A 1 201 ? 4.726 -6.380 -2.920 1.00 84.81 201 PHE A C 1
ATOM 1654 O O . PHE A 1 201 ? 4.912 -6.773 -4.069 1.00 84.81 201 PHE A O 1
ATOM 1661 N N . THR A 1 202 ? 5.689 -5.753 -2.240 1.00 85.44 202 THR A N 1
ATOM 1662 C CA . THR A 1 202 ? 6.942 -5.285 -2.860 1.00 85.44 202 THR A CA 1
ATOM 1663 C C . THR A 1 202 ? 7.947 -6.414 -3.056 1.00 85.44 202 THR A C 1
ATOM 1665 O O . THR A 1 202 ? 8.674 -6.401 -4.045 1.00 85.44 202 THR A O 1
ATOM 1668 N N . ILE A 1 203 ? 7.989 -7.393 -2.144 1.00 88.94 203 ILE A N 1
ATOM 1669 C CA . ILE A 1 203 ? 8.959 -8.494 -2.201 1.00 88.94 203 ILE A CA 1
ATOM 1670 C C . ILE A 1 203 ? 8.809 -9.310 -3.493 1.00 88.94 203 ILE A C 1
ATOM 1672 O O . ILE A 1 203 ? 9.817 -9.464 -4.181 1.00 88.94 203 ILE A O 1
ATOM 1676 N N . PRO A 1 204 ? 7.610 -9.799 -3.880 1.00 89.19 204 PRO A N 1
ATOM 1677 C CA . PRO A 1 204 ? 7.475 -10.548 -5.125 1.00 89.19 204 PRO A CA 1
ATOM 1678 C C . PRO A 1 204 ? 7.917 -9.744 -6.350 1.00 89.19 204 PRO A C 1
ATOM 1680 O O . PRO A 1 204 ? 8.747 -10.214 -7.122 1.00 89.19 204 PRO A O 1
ATOM 1683 N N . LEU A 1 205 ? 7.453 -8.497 -6.479 1.00 88.19 205 LEU A N 1
ATOM 1684 C CA . LEU A 1 205 ? 7.837 -7.625 -7.594 1.00 88.19 205 LEU A CA 1
ATOM 1685 C C . LEU A 1 205 ? 9.354 -7.412 -7.667 1.00 88.19 205 LEU A C 1
ATOM 1687 O O . LEU A 1 205 ? 9.915 -7.346 -8.758 1.00 88.19 205 LEU A O 1
ATOM 1691 N N . HIS A 1 206 ? 10.020 -7.321 -6.514 1.00 89.38 206 HIS A N 1
ATOM 1692 C CA . HIS A 1 206 ? 11.467 -7.168 -6.449 1.00 89.38 206 HIS A CA 1
ATOM 1693 C C . HIS A 1 206 ? 12.224 -8.430 -6.859 1.00 89.38 206 HIS A C 1
ATOM 1695 O O . HIS A 1 206 ? 13.160 -8.347 -7.647 1.00 89.38 206 HIS A O 1
ATOM 1701 N N . ILE A 1 207 ? 11.803 -9.598 -6.359 1.00 88.00 207 ILE A N 1
ATOM 1702 C CA . ILE A 1 207 ? 12.432 -10.892 -6.673 1.00 88.00 207 ILE A CA 1
ATOM 1703 C C . ILE A 1 207 ? 12.438 -11.144 -8.185 1.00 88.00 207 ILE A C 1
ATOM 1705 O O . ILE A 1 207 ? 13.427 -11.634 -8.720 1.00 88.00 207 ILE A O 1
ATOM 1709 N N . PHE A 1 208 ? 11.360 -10.770 -8.872 1.00 88.00 208 PHE A N 1
ATOM 1710 C CA . PHE A 1 208 ? 11.220 -10.945 -10.317 1.00 88.00 208 PHE A CA 1
ATOM 1711 C C . PHE A 1 208 ? 11.719 -9.745 -11.144 1.00 88.00 208 PHE A C 1
ATOM 1713 O O . PHE A 1 208 ? 11.433 -9.676 -12.333 1.00 88.00 208 PHE A O 1
ATOM 1720 N N . MET A 1 209 ? 12.441 -8.788 -10.540 1.00 86.00 209 MET A N 1
ATOM 1721 C CA . MET A 1 209 ? 12.953 -7.573 -11.205 1.00 86.00 2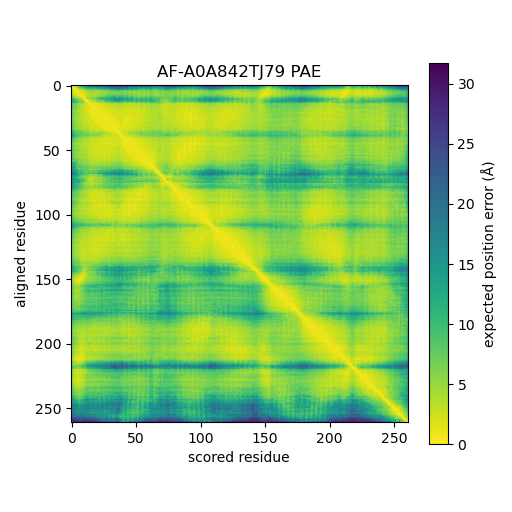09 MET A CA 1
ATOM 1722 C C . MET A 1 209 ? 11.879 -6.732 -11.923 1.00 86.00 209 MET A C 1
ATOM 1724 O O . MET A 1 209 ? 12.182 -5.911 -12.782 1.00 86.00 209 MET A O 1
ATOM 1728 N N . LEU A 1 210 ? 10.614 -6.862 -11.519 1.00 86.31 210 LEU A N 1
ATOM 1729 C CA . LEU A 1 210 ? 9.517 -6.002 -11.975 1.00 86.31 210 LEU A CA 1
ATOM 1730 C C . LEU A 1 210 ? 9.447 -4.704 -11.179 1.00 86.31 210 LEU A C 1
ATOM 1732 O O . LEU A 1 210 ? 8.777 -3.759 -11.584 1.00 86.31 210 LEU A O 1
ATOM 1736 N N . ARG A 1 211 ? 10.135 -4.639 -10.038 1.00 88.25 211 ARG A N 1
ATOM 1737 C CA . ARG A 1 211 ? 10.373 -3.401 -9.309 1.00 88.25 211 ARG A CA 1
ATOM 1738 C C . ARG A 1 211 ? 11.763 -3.392 -8.695 1.00 88.25 211 ARG A C 1
ATOM 1740 O O . ARG A 1 211 ? 12.043 -4.178 -7.794 1.00 88.25 211 ARG A O 1
ATOM 1747 N N . TYR A 1 212 ? 12.622 -2.486 -9.139 1.00 90.19 212 TYR A N 1
ATOM 1748 C CA . TYR A 1 212 ? 14.003 -2.407 -8.664 1.00 90.19 212 TYR A CA 1
ATOM 1749 C C . TYR A 1 212 ? 14.545 -0.981 -8.745 1.00 90.19 212 TYR A C 1
ATOM 1751 O O . TYR A 1 212 ? 13.951 -0.099 -9.362 1.00 90.19 212 TYR A O 1
ATOM 1759 N N . ILE A 1 213 ? 15.669 -0.748 -8.082 1.00 91.44 213 ILE A N 1
ATOM 1760 C CA . ILE A 1 213 ? 16.444 0.484 -8.190 1.00 91.44 213 ILE A CA 1
ATOM 1761 C C . ILE A 1 213 ? 17.471 0.298 -9.293 1.00 91.44 213 ILE A C 1
ATOM 1763 O O . ILE A 1 213 ? 18.269 -0.635 -9.236 1.00 91.44 213 ILE A O 1
ATOM 1767 N N . GLY A 1 214 ? 17.463 1.170 -10.286 1.00 90.88 214 GLY A N 1
ATOM 1768 C CA . GLY A 1 214 ? 18.471 1.215 -11.332 1.00 90.88 214 GLY A CA 1
ATOM 1769 C C . GLY A 1 214 ? 19.205 2.546 -11.349 1.00 90.88 214 GLY A C 1
ATOM 1770 O O . GLY A 1 214 ? 18.794 3.506 -10.697 1.00 90.88 214 GLY A O 1
ATOM 1771 N N . PHE A 1 215 ? 20.292 2.598 -12.101 1.00 89.19 215 PHE A N 1
ATOM 1772 C CA . PHE A 1 215 ? 20.896 3.846 -12.556 1.00 89.19 215 PHE A CA 1
ATOM 1773 C C . PHE A 1 215 ? 20.784 3.908 -14.076 1.00 89.19 215 PHE A C 1
ATOM 1775 O O . PHE A 1 215 ? 20.751 2.870 -14.745 1.00 89.19 215 PHE A O 1
ATOM 1782 N N . ASP A 1 216 ? 20.676 5.125 -14.594 1.00 84.25 216 ASP A N 1
ATOM 1783 C CA . ASP A 1 216 ? 20.643 5.369 -16.029 1.00 84.25 216 ASP A CA 1
ATOM 1784 C C . ASP A 1 216 ? 21.990 4.958 -16.648 1.00 84.25 216 ASP A C 1
ATOM 1786 O O . ASP A 1 216 ? 23.056 5.398 -16.206 1.00 84.25 216 ASP A O 1
ATOM 1790 N N . SER A 1 217 ? 21.938 4.058 -17.627 1.00 80.69 217 SER A N 1
ATOM 1791 C CA . SER A 1 217 ? 23.082 3.596 -18.414 1.00 80.69 217 SER A CA 1
ATOM 1792 C C . SER A 1 217 ? 22.924 3.951 -19.898 1.00 80.69 217 SER A C 1
ATOM 1794 O O . SER A 1 217 ? 23.427 3.244 -20.770 1.00 80.69 217 SER A O 1
ATOM 1796 N N . GLY A 1 218 ? 22.251 5.069 -20.191 1.00 79.25 218 GLY A N 1
ATOM 1797 C CA . GLY A 1 218 ? 22.022 5.589 -21.533 1.00 79.25 218 GLY A CA 1
ATOM 1798 C C . GLY A 1 218 ? 20.613 5.260 -22.018 1.00 79.25 218 GLY A C 1
ATOM 1799 O O . GLY A 1 218 ? 19.649 5.912 -21.645 1.00 79.25 218 GLY A O 1
ATOM 1800 N N . SER A 1 219 ? 20.477 4.261 -22.890 1.00 69.81 219 SER A N 1
ATOM 1801 C CA . SER A 1 219 ? 19.169 3.833 -23.418 1.00 69.81 219 SER A CA 1
ATOM 1802 C C . SER A 1 219 ? 18.446 2.820 -22.525 1.00 69.81 219 SER A C 1
ATOM 1804 O O . SER A 1 219 ? 17.330 2.407 -22.835 1.00 69.81 219 SER A O 1
ATOM 1806 N N . THR A 1 220 ? 19.080 2.388 -21.435 1.00 79.69 220 THR A N 1
ATOM 1807 C CA . THR A 1 220 ? 18.573 1.346 -20.538 1.00 79.69 220 THR A CA 1
ATOM 1808 C C . THR A 1 220 ? 18.869 1.684 -19.087 1.00 79.69 220 THR A C 1
ATOM 1810 O O . THR A 1 220 ? 19.620 2.609 -18.785 1.00 79.69 220 THR A O 1
ATOM 1813 N N . TYR A 1 221 ? 18.322 0.878 -18.179 1.00 84.62 221 TYR A N 1
ATOM 1814 C CA . TYR A 1 221 ? 18.615 0.990 -16.764 1.00 84.62 221 TYR A CA 1
ATOM 1815 C C . TYR A 1 221 ? 19.227 -0.284 -16.200 1.00 84.62 221 TYR A C 1
ATOM 1817 O O . TYR A 1 221 ? 18.625 -1.361 -16.236 1.00 84.62 221 TYR A O 1
ATOM 1825 N N . THR A 1 22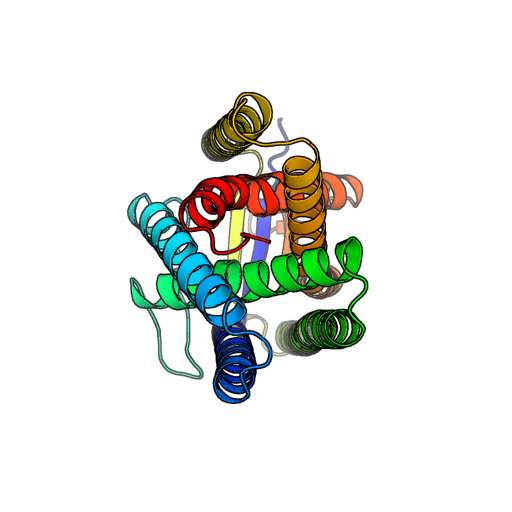2 ? 20.391 -0.135 -15.579 1.00 88.44 222 THR A N 1
ATOM 1826 C CA . THR A 1 222 ? 21.109 -1.250 -14.963 1.00 88.44 222 THR A CA 1
ATOM 1827 C C . THR A 1 222 ? 20.726 -1.371 -13.485 1.00 88.44 222 THR A C 1
ATOM 1829 O O . THR A 1 222 ? 20.718 -0.351 -12.788 1.00 88.44 222 THR A O 1
ATOM 1832 N N . PRO A 1 223 ? 20.428 -2.579 -12.963 1.00 90.06 223 PRO A N 1
AT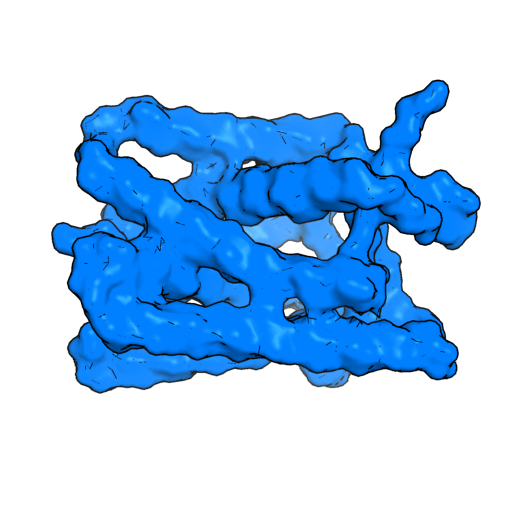OM 1833 C CA . PRO A 1 223 ? 20.146 -2.768 -11.544 1.00 90.06 223 PRO A CA 1
ATOM 1834 C C . PRO A 1 223 ? 21.288 -2.264 -10.655 1.00 90.06 223 PRO A C 1
ATOM 1836 O O . PRO A 1 223 ? 22.453 -2.622 -10.830 1.00 90.06 223 PRO A O 1
ATOM 1839 N N . ALA A 1 224 ? 20.944 -1.440 -9.669 1.00 90.44 224 ALA A N 1
ATOM 1840 C CA . ALA A 1 224 ? 21.876 -0.970 -8.659 1.00 90.44 224 ALA A CA 1
ATOM 1841 C C . ALA A 1 224 ? 22.275 -2.103 -7.702 1.00 90.44 224 ALA A C 1
ATOM 1843 O O . ALA A 1 224 ? 21.564 -3.103 -7.552 1.00 90.44 224 ALA A O 1
ATOM 1844 N N . ASN A 1 225 ? 23.398 -1.916 -7.006 1.00 90.00 225 ASN A N 1
ATOM 1845 C CA . ASN A 1 225 ? 23.872 -2.867 -6.004 1.00 90.00 225 ASN A CA 1
ATOM 1846 C C . ASN A 1 225 ? 22.840 -3.100 -4.881 1.00 90.00 225 ASN A C 1
ATOM 1848 O O . ASN A 1 225 ? 21.954 -2.279 -4.631 1.00 90.00 225 ASN A O 1
ATOM 1852 N N . ILE A 1 226 ? 22.991 -4.213 -4.159 1.00 87.50 226 ILE A N 1
ATOM 1853 C CA . ILE A 1 226 ? 22.038 -4.631 -3.121 1.00 87.50 226 ILE A CA 1
ATOM 1854 C C . ILE A 1 226 ? 21.853 -3.590 -2.005 1.00 87.50 226 ILE A C 1
ATOM 1856 O O . ILE A 1 226 ? 20.755 -3.452 -1.473 1.00 87.50 226 ILE A O 1
ATOM 1860 N N . PHE A 1 227 ? 22.884 -2.805 -1.678 1.00 87.75 227 PHE A N 1
ATOM 1861 C CA . PHE A 1 227 ? 22.777 -1.754 -0.665 1.00 87.75 227 PHE A CA 1
ATOM 1862 C C . PHE A 1 227 ? 21.842 -0.629 -1.117 1.00 87.75 227 PHE A C 1
ATOM 1864 O O . PHE A 1 227 ? 20.984 -0.203 -0.346 1.00 87.75 227 PHE A O 1
ATOM 1871 N N . ALA A 1 228 ? 21.950 -0.193 -2.373 1.00 87.06 228 ALA A N 1
ATOM 1872 C CA . ALA A 1 228 ? 21.048 0.793 -2.956 1.00 87.06 228 ALA A CA 1
ATOM 1873 C C . ALA A 1 228 ? 19.612 0.254 -3.055 1.00 87.06 228 ALA A C 1
ATOM 1875 O O . ALA A 1 228 ? 18.674 0.975 -2.709 1.00 87.06 228 ALA A O 1
ATOM 1876 N N . GLN A 1 229 ? 19.433 -1.022 -3.430 1.00 88.31 229 GLN A N 1
ATOM 1877 C CA . GLN A 1 229 ? 18.117 -1.673 -3.376 1.00 88.31 229 GLN A CA 1
ATOM 1878 C C . GLN A 1 229 ? 17.527 -1.573 -1.964 1.00 88.31 229 GLN A C 1
ATOM 1880 O O . GLN A 1 229 ? 16.402 -1.110 -1.792 1.00 88.31 229 GLN A O 1
ATOM 1885 N N . ILE A 1 230 ? 18.305 -1.931 -0.935 1.00 85.31 230 ILE A N 1
ATOM 1886 C CA . ILE A 1 230 ? 17.842 -1.907 0.456 1.00 85.31 230 ILE A CA 1
ATOM 1887 C C . ILE A 1 230 ? 17.452 -0.498 0.902 1.00 85.31 230 ILE A C 1
ATOM 1889 O O . ILE A 1 230 ? 16.354 -0.297 1.427 1.00 85.31 230 ILE A O 1
ATOM 1893 N N . ILE A 1 231 ? 18.322 0.482 0.666 1.00 85.44 231 ILE A N 1
ATOM 1894 C CA . ILE A 1 231 ? 18.109 1.859 1.111 1.00 85.44 231 ILE A CA 1
ATOM 1895 C C . ILE A 1 231 ? 16.880 2.467 0.434 1.00 85.44 231 ILE A C 1
ATOM 1897 O O . ILE A 1 231 ? 16.019 3.010 1.125 1.00 85.44 231 ILE A O 1
ATOM 1901 N N . PHE A 1 232 ? 16.756 2.363 -0.891 1.00 84.44 232 PHE A N 1
ATOM 1902 C CA . PHE A 1 232 ? 15.698 3.067 -1.617 1.00 84.44 232 PHE A CA 1
ATOM 1903 C C . PHE A 1 232 ? 14.377 2.281 -1.701 1.00 84.44 232 PHE A C 1
ATOM 1905 O O . PHE A 1 232 ? 13.305 2.883 -1.619 1.00 84.44 232 PHE A O 1
ATOM 1912 N N . MET A 1 233 ? 14.394 0.948 -1.812 1.00 83.25 233 MET A N 1
ATOM 1913 C CA . MET A 1 233 ? 13.141 0.174 -1.839 1.00 83.25 233 MET A CA 1
ATOM 1914 C C . MET A 1 233 ? 12.586 -0.161 -0.467 1.00 83.25 233 MET A C 1
ATOM 1916 O O . MET A 1 233 ? 11.369 -0.176 -0.301 1.00 83.25 233 MET A O 1
ATOM 1920 N N . TYR A 1 234 ? 13.432 -0.456 0.515 1.00 81.31 234 TYR A N 1
ATOM 1921 C CA . TYR A 1 234 ? 12.941 -0.872 1.828 1.00 81.31 234 TYR A CA 1
ATOM 1922 C C . TYR A 1 234 ? 13.059 0.246 2.858 1.00 81.31 234 TYR A C 1
ATOM 1924 O O . TYR A 1 234 ? 12.134 0.445 3.634 1.00 81.31 234 TYR A O 1
ATOM 1932 N N . GLY A 1 235 ? 14.130 1.038 2.839 1.00 79.38 235 GLY A N 1
ATOM 1933 C CA . GLY A 1 235 ? 14.221 2.228 3.684 1.00 79.38 235 GLY A CA 1
ATOM 1934 C C . GLY A 1 235 ? 13.252 3.312 3.218 1.00 79.38 235 GLY A C 1
ATOM 1935 O O . GLY A 1 235 ? 12.275 3.631 3.893 1.00 79.38 235 GLY A O 1
ATOM 1936 N N . TYR A 1 236 ? 13.508 3.862 2.035 1.00 76.31 236 TYR A N 1
ATOM 1937 C CA . TYR A 1 236 ? 12.802 5.038 1.553 1.00 76.31 236 TYR A CA 1
ATOM 1938 C C . TYR A 1 236 ? 11.325 4.759 1.247 1.00 76.31 236 TYR A C 1
ATOM 1940 O O . TYR A 1 236 ? 10.444 5.412 1.806 1.00 76.31 236 TYR A O 1
ATOM 1948 N N . PHE A 1 237 ? 11.030 3.760 0.411 1.00 75.88 237 PHE A N 1
ATOM 1949 C CA . PHE A 1 237 ? 9.651 3.514 -0.015 1.00 75.88 237 PHE A CA 1
ATOM 1950 C C . PHE A 1 237 ? 8.747 3.030 1.130 1.00 75.88 237 PHE A C 1
ATOM 1952 O O . PHE A 1 237 ? 7.613 3.494 1.233 1.00 75.88 237 PHE A O 1
ATOM 1959 N N . LEU A 1 238 ? 9.218 2.163 2.038 1.00 76.25 238 LEU A N 1
ATOM 1960 C CA . LEU A 1 238 ? 8.375 1.723 3.160 1.00 76.25 238 LEU A CA 1
ATOM 1961 C C . LEU A 1 238 ? 8.130 2.845 4.175 1.00 76.25 238 LEU A C 1
ATOM 1963 O O . LEU A 1 238 ? 7.012 2.969 4.672 1.00 76.25 238 LEU A O 1
ATOM 1967 N N . LEU A 1 239 ? 9.142 3.659 4.490 1.00 72.69 239 LEU A N 1
ATOM 1968 C CA . LEU A 1 239 ? 9.029 4.678 5.537 1.00 72.69 239 LEU A CA 1
ATOM 1969 C C . LEU A 1 239 ? 8.351 5.961 5.044 1.00 72.69 239 LEU A C 1
ATOM 1971 O O . LEU A 1 239 ? 7.455 6.468 5.718 1.00 72.69 239 LEU A O 1
ATOM 1975 N N . PHE A 1 240 ? 8.727 6.485 3.879 1.00 69.19 240 PHE A N 1
ATOM 1976 C CA . PHE A 1 240 ? 8.224 7.782 3.418 1.00 69.19 240 PHE A CA 1
ATOM 1977 C C . PHE A 1 240 ? 6.929 7.655 2.615 1.00 69.19 240 PHE A C 1
ATOM 1979 O O . PHE A 1 240 ? 5.922 8.260 2.980 1.00 69.19 240 PHE A O 1
ATOM 1986 N N . GLU A 1 241 ? 6.908 6.831 1.570 1.00 65.25 241 GLU A N 1
ATOM 1987 C CA . GLU A 1 241 ? 5.698 6.633 0.754 1.00 65.25 241 GLU A CA 1
ATOM 1988 C C . GLU A 1 241 ? 4.692 5.722 1.463 1.00 65.25 241 GLU A C 1
ATOM 1990 O O . GLU A 1 241 ? 3.489 5.980 1.503 1.00 65.25 241 GLU A O 1
ATOM 1995 N N . GLY A 1 242 ? 5.201 4.667 2.092 1.00 66.50 242 GLY A N 1
ATOM 1996 C CA . GLY A 1 242 ? 4.406 3.698 2.810 1.00 66.50 242 GLY A CA 1
ATOM 1997 C C . GLY A 1 242 ? 3.757 4.274 4.061 1.00 66.50 242 GLY A C 1
ATOM 1998 O O . GLY A 1 242 ? 2.530 4.339 4.150 1.00 66.50 242 GLY A O 1
ATOM 1999 N N . ILE A 1 243 ? 4.567 4.656 5.042 1.00 69.38 243 ILE A N 1
ATOM 2000 C CA . ILE A 1 243 ? 4.079 5.147 6.334 1.00 69.38 243 ILE A CA 1
ATOM 2001 C C . ILE A 1 243 ? 3.779 6.651 6.267 1.00 69.38 243 ILE A C 1
ATOM 2003 O O . ILE A 1 243 ? 2.707 7.070 6.698 1.00 69.38 243 ILE A O 1
ATOM 2007 N N . GLY A 1 244 ? 4.684 7.460 5.709 1.00 63.47 244 GLY A N 1
ATOM 2008 C CA . GLY A 1 244 ? 4.613 8.927 5.751 1.00 63.47 244 GLY A CA 1
ATOM 2009 C C . GLY A 1 244 ? 3.346 9.529 5.148 1.00 63.47 244 GLY A C 1
ATOM 2010 O O . GLY A 1 244 ? 2.709 10.359 5.792 1.00 63.47 244 GLY A O 1
ATOM 2011 N N . VAL A 1 245 ? 2.918 9.063 3.973 1.00 62.09 245 VAL A N 1
ATOM 2012 C CA . VAL A 1 245 ? 1.674 9.533 3.326 1.00 62.09 245 VAL A CA 1
ATOM 2013 C C . VAL A 1 245 ? 0.428 9.110 4.119 1.00 62.09 245 VAL A C 1
ATOM 2015 O O . VAL A 1 245 ? -0.570 9.824 4.183 1.00 62.09 245 VAL A O 1
ATOM 2018 N N . ASN A 1 246 ? 0.494 7.963 4.797 1.00 59.78 246 ASN A N 1
ATOM 2019 C CA . ASN A 1 246 ? -0.651 7.356 5.472 1.00 59.78 246 ASN A CA 1
ATOM 2020 C C . ASN A 1 246 ? -0.796 7.745 6.948 1.00 59.78 246 ASN A C 1
ATOM 2022 O O . ASN A 1 246 ? -1.877 7.563 7.516 1.00 59.78 246 ASN A O 1
ATOM 2026 N N . ILE A 1 247 ? 0.242 8.304 7.579 1.00 60.88 247 ILE A N 1
ATOM 2027 C CA . ILE A 1 247 ? 0.114 8.865 8.928 1.00 60.88 247 ILE A C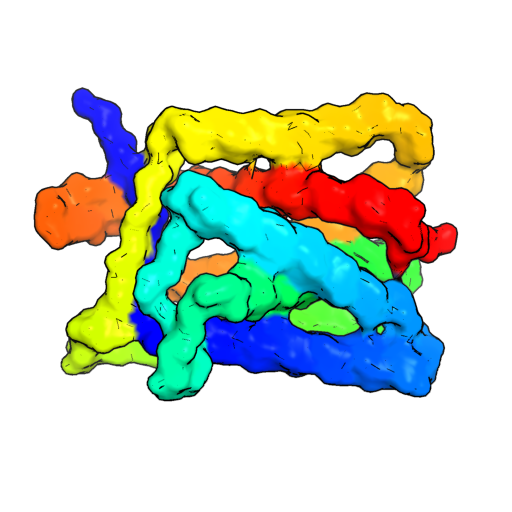A 1
ATOM 2028 C C . ILE A 1 247 ? -0.921 10.000 8.931 1.00 60.88 247 ILE A C 1
ATOM 2030 O O . ILE A 1 247 ? -1.656 10.096 9.905 1.00 60.88 247 ILE A O 1
ATOM 2034 N N . ILE A 1 248 ? -1.072 10.788 7.856 1.00 54.41 248 ILE A N 1
ATOM 2035 C CA . ILE A 1 248 ? -2.074 11.875 7.758 1.00 54.41 248 ILE A CA 1
ATOM 2036 C C . ILE A 1 248 ? -3.516 11.343 7.768 1.00 54.41 248 ILE A C 1
ATOM 2038 O O . ILE A 1 248 ? -4.409 11.956 8.358 1.00 54.41 248 ILE A O 1
ATOM 2042 N N . ALA A 1 249 ? -3.755 10.165 7.184 1.00 57.59 249 ALA A N 1
ATOM 2043 C CA . ALA A 1 249 ? -5.065 9.520 7.239 1.00 57.59 249 ALA A CA 1
ATOM 2044 C C . ALA A 1 249 ? -5.439 9.117 8.677 1.00 57.59 249 ALA A C 1
ATOM 2046 O O . ALA A 1 249 ? -6.618 9.001 9.010 1.00 57.59 249 ALA A O 1
ATOM 2047 N N . TYR A 1 250 ? -4.452 8.937 9.562 1.00 60.09 250 TYR A N 1
ATOM 2048 C CA . TYR A 1 250 ? -4.688 8.454 10.915 1.00 60.09 250 TYR A CA 1
ATOM 2049 C C . TYR A 1 250 ? -5.375 9.483 11.835 1.00 60.09 250 TYR A C 1
ATOM 2051 O O . TYR A 1 250 ? -6.351 9.100 12.475 1.00 60.09 250 TYR A O 1
ATOM 2059 N N . PRO A 1 251 ? -4.967 10.768 11.927 1.00 55.00 251 PRO A N 1
ATOM 2060 C CA . PRO A 1 251 ? -5.737 11.806 12.610 1.00 55.00 251 PRO A CA 1
ATOM 2061 C C . PRO A 1 251 ? -7.196 11.878 12.160 1.00 55.00 251 PRO A C 1
ATOM 2063 O O . PRO A 1 251 ? -8.061 12.105 13.000 1.00 55.00 251 PRO A O 1
ATOM 2066 N N . ILE A 1 252 ? -7.478 11.628 10.879 1.00 58.44 252 ILE A N 1
ATOM 2067 C CA . ILE A 1 252 ? -8.840 11.616 10.329 1.00 58.44 252 ILE A CA 1
ATOM 2068 C C . ILE A 1 252 ? -9.591 10.365 10.803 1.00 58.44 252 ILE A C 1
ATOM 2070 O O . ILE A 1 252 ? -10.661 10.476 11.394 1.00 58.44 252 ILE A O 1
ATOM 2074 N N . ILE A 1 253 ? -8.994 9.178 10.667 1.00 57.66 253 ILE A N 1
ATOM 2075 C CA . ILE A 1 253 ? -9.530 7.910 11.200 1.00 57.66 253 ILE A CA 1
ATOM 2076 C C . ILE A 1 253 ? -9.765 7.992 12.725 1.00 57.66 253 ILE A C 1
ATOM 2078 O O . ILE A 1 253 ? -10.720 7.417 13.257 1.00 57.66 253 ILE A O 1
ATOM 2082 N N . TYR A 1 254 ? -8.906 8.733 13.425 1.00 58.28 254 TYR A N 1
ATOM 2083 C CA . TYR A 1 254 ? -8.965 9.010 14.855 1.00 58.28 254 TYR A CA 1
ATOM 2084 C C . TYR A 1 254 ? -10.087 9.989 15.225 1.00 58.28 254 TYR A C 1
ATOM 2086 O O . TYR A 1 254 ? -10.870 9.691 16.125 1.00 58.28 254 TYR A O 1
ATOM 2094 N N . GLN A 1 255 ? -10.192 11.132 14.541 1.00 60.50 255 GLN A N 1
ATOM 2095 C CA . GLN A 1 255 ? -11.250 12.126 14.762 1.00 60.50 255 GLN A CA 1
ATOM 2096 C C . GLN A 1 255 ? -12.633 11.566 14.423 1.00 60.50 255 GLN A C 1
ATOM 2098 O O . GLN A 1 255 ? -13.594 11.838 15.137 1.00 60.50 255 GLN A O 1
ATOM 2103 N N . LEU A 1 256 ? -12.717 10.718 13.397 1.00 56.59 256 LEU A N 1
ATOM 2104 C CA . LEU A 1 256 ? -13.934 10.010 13.003 1.00 56.59 256 LEU A CA 1
ATOM 2105 C C . LEU A 1 256 ? -14.262 8.816 13.907 1.00 56.59 256 LEU A C 1
ATOM 2107 O O . LEU A 1 256 ? -15.232 8.104 13.656 1.00 56.59 256 LEU A O 1
ATOM 2111 N N . LYS A 1 257 ? -13.467 8.575 14.960 1.00 59.44 257 LYS A N 1
ATOM 2112 C CA . LYS A 1 257 ? -13.714 7.529 15.962 1.00 59.44 257 LYS A CA 1
ATOM 2113 C C . LYS A 1 257 ? -13.830 6.113 15.375 1.00 59.44 257 LYS A C 1
ATOM 2115 O O . LYS A 1 257 ? -14.362 5.197 16.003 1.00 59.44 257 LYS A O 1
ATOM 2120 N N . LEU A 1 258 ? -13.285 5.891 14.179 1.00 55.19 258 LEU A N 1
ATOM 2121 C CA . LEU A 1 258 ? -13.358 4.605 13.473 1.00 55.19 258 LEU A CA 1
ATOM 2122 C C . LEU A 1 258 ? -12.522 3.535 14.177 1.00 55.19 258 LEU A C 1
ATOM 2124 O O . LEU A 1 258 ? -12.863 2.352 14.180 1.00 55.19 258 LEU A O 1
ATOM 2128 N N . VAL A 1 259 ? -11.454 3.994 14.832 1.00 51.47 259 VAL A N 1
ATOM 2129 C CA . VAL A 1 259 ? -10.613 3.231 15.757 1.00 51.47 259 VAL A CA 1
ATOM 2130 C C . VAL A 1 259 ? -10.832 3.764 17.182 1.00 51.47 259 VAL A C 1
ATOM 2132 O O . VAL A 1 259 ? -9.895 3.950 17.952 1.00 51.47 259 VAL A O 1
ATOM 2135 N N . GLU A 1 260 ? -12.079 4.070 17.557 1.00 42.62 260 GLU A N 1
ATOM 2136 C CA . GLU A 1 260 ? -12.429 4.098 18.978 1.00 42.62 260 GLU A CA 1
ATOM 2137 C C . GLU A 1 260 ? -12.634 2.669 19.463 1.00 42.62 260 GLU A C 1
ATOM 2139 O O . GLU A 1 260 ? -13.449 1.912 18.922 1.00 42.62 260 GLU A O 1
ATOM 2144 N N . PHE A 1 261 ? -11.841 2.318 20.466 1.00 47.06 261 PHE A N 1
ATOM 2145 C CA . PHE A 1 261 ? -12.009 1.143 21.300 1.00 47.06 261 PHE A CA 1
ATOM 2146 C C . PHE A 1 261 ? -12.830 1.499 22.523 1.00 47.06 261 PHE A C 1
ATOM 2148 O O . PHE A 1 261 ? -12.469 2.515 23.162 1.00 47.06 261 PHE A O 1
#

Nearest PDB structures (foldseek):
  7dce-assembly1_X  TM=2.578E-01  e=8.700E+00  Homo sapiens

Solvent-accessible surface area (backbone atoms only — not comparable to full-atom values): 13405 Å² total; per-residue (Å²): 132,86,86,60,38,26,44,35,36,54,44,46,60,53,54,59,30,50,42,39,53,50,29,49,53,50,48,53,51,32,48,50,34,32,76,70,64,75,41,63,50,52,41,54,40,23,52,52,30,10,52,54,33,18,54,50,42,46,50,35,35,75,68,64,75,55,74,81,92,80,43,24,51,74,86,44,79,44,53,85,70,57,48,28,47,45,47,5,28,26,70,17,8,46,37,40,40,41,9,51,28,38,29,46,22,73,77,67,63,41,66,68,33,48,53,51,37,51,49,54,50,47,52,48,26,52,51,38,36,54,51,28,56,52,50,47,52,40,50,75,77,46,54,86,66,46,51,73,47,74,42,71,68,65,42,64,66,66,50,50,52,39,50,49,44,27,46,53,28,50,47,58,59,73,69,37,82,88,59,51,72,72,54,52,52,45,52,51,39,24,50,52,24,38,46,53,50,50,47,38,51,47,50,34,26,36,78,50,66,31,34,44,38,19,29,82,68,80,98,48,68,47,77,47,57,71,68,56,34,46,48,52,60,56,47,44,39,41,49,36,64,52,42,17,63,48,45,56,54,43,63,51,44,51,73,67,45,59,76,61,129

Secondary structure (DSSP, 8-state):
-PPP-EEEEEEETTHHHHHHHHHHHHHHHHHHHHHTTS-THHHHHHHHHHHHHHHHHHHHHHTTSS-----EETTEE--TTHHHHHHIIIIIIIHHHHHHHHHHHHHH--HHHHHHHHHHHHHHHHHHHHHHHHHHHHHHH-GGGEEEEEEESS-HHHHHHHHHHHHHHHHHHHH-TTS-HHHHHHHHHHHHHHHHHHHHHHHHHHHTTSEEEEEE-SSSEEEPPHHHHIIIIIIIIIIIIIIIHHHTHHHHHHHTTTT--

pLDDT: mean 81.05, std 10.05, range [42.62, 96.75]

Sequence (261 aa):
MVVEYYMIRGIGAFFYTLEFLIAMGVFLLVFYLYLRRINRKMIFVFLIGGLINTGVELLLQGLGIRIIAEAYFFTLPIDFPYICFILGFYEGGVKTVIGYCMVIYLLYRKRLFKRLLLFLVLSIFITFFVYSASTAYYLIIEPESVLFTARNMTGILPNLLLLIAFGVSLLSFLLNKKITKKRKYTIFFYMLGQIAYLLAFTIPLHIFMLRYIGFDSGSTYTPANIFAQIIFMYGYFLLFEGIGVNIIAYPIIYQLKLVEF